Protein AF-A0A2J6J2A1-F1 (afdb_monomer_lite)

Structure (mmCIF, N/CA/C/O backbone):
data_AF-A0A2J6J2A1-F1
#
_entry.id   AF-A0A2J6J2A1-F1
#
loop_
_atom_site.group_PDB
_atom_site.id
_atom_site.type_symbol
_atom_site.label_atom_id
_atom_site.label_alt_id
_atom_site.label_comp_id
_atom_site.label_asym_id
_atom_site.label_entity_id
_atom_site.label_seq_id
_atom_site.pdbx_PDB_ins_code
_atom_site.Cartn_x
_atom_site.Cartn_y
_atom_site.Cartn_z
_atom_site.occupancy
_atom_site.B_iso_or_equiv
_atom_site.auth_seq_id
_atom_site.auth_comp_id
_atom_site.auth_asym_id
_atom_site.auth_atom_id
_atom_site.pdbx_PDB_model_num
ATOM 1 N N . MET A 1 1 ? 68.827 19.339 -8.482 1.00 42.97 1 MET A N 1
ATOM 2 C CA . MET A 1 1 ? 68.161 20.476 -7.803 1.00 42.97 1 MET A CA 1
ATOM 3 C C . MET A 1 1 ? 66.732 20.575 -8.331 1.00 42.97 1 MET A C 1
ATOM 5 O O . MET A 1 1 ? 66.576 20.551 -9.541 1.00 42.97 1 MET A O 1
ATOM 9 N N . ARG A 1 2 ? 65.733 20.659 -7.434 1.00 45.06 2 ARG A N 1
ATOM 10 C CA . ARG A 1 2 ? 64.264 20.725 -7.666 1.00 45.06 2 ARG A CA 1
ATOM 11 C C . ARG A 1 2 ? 63.496 19.400 -7.852 1.00 45.06 2 ARG A C 1
ATOM 13 O O . ARG A 1 2 ? 62.793 19.215 -8.834 1.00 45.06 2 ARG A O 1
ATOM 20 N N . VAL A 1 3 ? 63.532 18.538 -6.832 1.00 45.38 3 VAL A N 1
ATOM 21 C CA . VAL A 1 3 ? 62.497 17.511 -6.569 1.00 45.38 3 VAL A CA 1
ATOM 22 C C . VAL A 1 3 ? 62.193 17.523 -5.066 1.00 45.38 3 VAL A C 1
ATOM 24 O O . VAL A 1 3 ? 62.687 16.678 -4.341 1.00 45.38 3 VAL A O 1
ATOM 27 N N . GLN A 1 4 ? 61.493 18.545 -4.561 1.00 45.62 4 GLN A N 1
ATOM 28 C CA . GLN A 1 4 ? 61.098 18.639 -3.136 1.00 45.62 4 GLN A CA 1
ATOM 29 C C . GLN A 1 4 ? 59.872 19.560 -2.904 1.00 45.62 4 GLN A C 1
ATOM 31 O O . GLN A 1 4 ? 59.679 20.068 -1.809 1.00 45.62 4 GLN A O 1
ATOM 36 N N . LEU A 1 5 ? 59.025 19.823 -3.913 1.00 45.03 5 LEU A N 1
ATOM 37 C CA . LEU A 1 5 ? 57.921 20.794 -3.764 1.00 45.03 5 LEU A CA 1
ATOM 38 C C . LEU A 1 5 ? 56.598 20.342 -4.411 1.00 45.03 5 LEU A C 1
ATOM 40 O O . LEU A 1 5 ? 55.949 21.104 -5.113 1.00 45.03 5 LEU A O 1
ATOM 44 N N . LYS A 1 6 ? 56.204 19.076 -4.225 1.00 40.88 6 LYS A N 1
ATOM 45 C CA . LYS A 1 6 ? 54.834 18.603 -4.541 1.00 40.88 6 LYS A CA 1
ATOM 46 C C . LYS A 1 6 ? 54.247 17.625 -3.516 1.00 40.88 6 LYS A C 1
ATOM 48 O O . LYS A 1 6 ? 53.123 17.172 -3.686 1.00 40.88 6 LYS A O 1
ATOM 53 N N . ILE A 1 7 ? 54.975 17.315 -2.441 1.00 44.06 7 ILE A N 1
ATOM 54 C CA . ILE A 1 7 ? 54.540 16.329 -1.436 1.00 44.06 7 ILE A CA 1
ATOM 55 C C . ILE A 1 7 ? 53.714 16.993 -0.318 1.00 44.06 7 ILE A C 1
ATOM 57 O O . ILE A 1 7 ? 52.898 16.341 0.321 1.00 44.06 7 ILE A O 1
ATOM 61 N N . PHE A 1 8 ? 53.814 18.316 -0.147 1.00 38.88 8 PHE A N 1
ATOM 62 C CA . PHE A 1 8 ? 53.070 19.038 0.893 1.00 38.88 8 PHE A CA 1
ATOM 63 C C . PHE A 1 8 ? 51.608 19.355 0.531 1.00 38.88 8 PHE A C 1
ATOM 65 O O . PHE A 1 8 ? 50.814 19.685 1.405 1.00 38.88 8 PHE A O 1
ATOM 72 N N . SER A 1 9 ? 51.220 19.222 -0.741 1.00 40.31 9 SER A N 1
ATOM 73 C CA . SER A 1 9 ? 49.855 19.528 -1.203 1.00 40.31 9 SER A CA 1
ATOM 74 C C . SER A 1 9 ? 48.910 18.323 -1.178 1.00 40.31 9 SER A C 1
ATOM 76 O O . SER A 1 9 ? 47.714 18.488 -1.388 1.00 40.31 9 SER A O 1
ATOM 78 N N . VAL A 1 10 ? 49.421 17.116 -0.912 1.00 41.69 10 VAL A N 1
ATOM 79 C CA . VAL A 1 10 ? 48.615 15.880 -0.886 1.00 41.69 10 VAL A CA 1
ATOM 80 C C . VAL A 1 10 ? 48.185 15.510 0.541 1.00 41.69 10 VAL A C 1
ATOM 82 O O . VAL A 1 10 ? 47.180 14.831 0.721 1.00 41.69 10 VAL A O 1
ATOM 85 N N . LEU A 1 11 ? 48.862 16.030 1.572 1.00 38.84 11 LEU A N 1
ATOM 86 C CA . LEU A 1 11 ? 48.530 15.727 2.970 1.00 38.84 11 LEU A CA 1
ATOM 87 C C . LEU A 1 11 ? 47.369 16.569 3.539 1.00 38.84 11 LEU A C 1
ATOM 89 O O . LEU A 1 11 ? 46.770 16.185 4.536 1.00 38.84 11 LEU A O 1
ATOM 93 N N . VAL A 1 12 ? 47.013 17.691 2.901 1.00 41.12 12 VAL A N 1
ATOM 94 C CA . VAL A 1 12 ? 45.913 18.569 3.358 1.00 41.12 12 VAL A CA 1
ATOM 95 C C . VAL A 1 12 ? 44.555 18.151 2.775 1.00 41.12 12 VAL A C 1
ATOM 97 O O . VAL A 1 12 ? 43.517 18.414 3.373 1.00 41.12 12 VAL A O 1
ATOM 100 N N . ALA A 1 13 ? 44.536 17.414 1.661 1.00 38.94 13 ALA A N 1
ATOM 101 C CA . ALA A 1 13 ? 43.294 16.918 1.063 1.00 38.94 13 ALA A CA 1
ATOM 102 C C . ALA A 1 13 ? 42.762 15.628 1.722 1.00 38.94 13 ALA A C 1
ATOM 104 O O . ALA A 1 13 ? 41.607 15.272 1.510 1.00 38.94 13 ALA A O 1
ATOM 105 N N . LEU A 1 14 ? 43.570 14.942 2.544 1.00 37.06 14 LEU A N 1
ATOM 106 C CA . LEU A 1 14 ? 43.184 13.677 3.186 1.00 37.06 14 LEU A CA 1
ATOM 107 C C . LEU A 1 14 ? 42.480 13.857 4.548 1.00 37.06 14 LEU A C 1
ATOM 109 O O . LEU A 1 14 ? 41.943 12.898 5.088 1.00 37.06 14 LEU A O 1
ATOM 113 N N . VAL A 1 15 ? 42.446 15.077 5.099 1.00 41.12 15 VAL A N 1
ATOM 114 C CA . VAL A 1 15 ? 41.773 15.388 6.382 1.00 41.12 15 VAL A CA 1
ATOM 115 C C . VAL A 1 15 ? 40.404 16.061 6.171 1.00 41.12 15 VAL A C 1
ATOM 117 O O . VAL A 1 15 ? 39.617 16.190 7.101 1.00 41.12 15 VAL A O 1
ATOM 120 N N . ALA A 1 16 ? 40.053 16.408 4.928 1.00 41.66 16 ALA A N 1
ATOM 121 C CA . ALA A 1 16 ? 38.748 16.977 4.574 1.00 41.66 16 ALA A CA 1
ATOM 122 C C . ALA A 1 16 ? 37.664 15.918 4.278 1.00 41.66 16 ALA A C 1
ATOM 124 O O . ALA A 1 16 ? 36.570 16.257 3.835 1.00 41.66 16 ALA A O 1
ATOM 125 N N . GLY A 1 17 ? 37.941 14.640 4.550 1.00 41.00 17 GLY A N 1
ATOM 126 C CA . GLY A 1 17 ? 36.926 13.592 4.657 1.00 41.00 17 GLY A CA 1
ATOM 127 C C . GLY A 1 17 ? 36.239 13.653 6.018 1.00 41.00 17 GLY A C 1
ATOM 128 O O . GLY A 1 17 ? 36.241 12.668 6.753 1.00 41.00 17 GLY A O 1
ATOM 129 N N . LEU A 1 18 ? 35.709 14.824 6.388 1.00 41.38 18 LEU A N 1
ATOM 130 C CA . LEU A 1 18 ? 34.817 14.921 7.530 1.00 41.38 18 LEU A CA 1
ATOM 131 C C . LEU A 1 18 ? 33.564 14.141 7.141 1.00 41.38 18 LEU A C 1
ATOM 133 O O . LEU A 1 18 ? 32.805 14.545 6.261 1.00 41.38 18 LEU A O 1
ATOM 137 N N . VAL A 1 19 ? 33.415 12.979 7.764 1.00 43.31 19 VAL A N 1
ATOM 138 C CA . VAL A 1 19 ? 32.188 12.199 7.817 1.00 43.31 19 VAL A CA 1
ATOM 139 C C . VAL A 1 19 ? 31.045 13.179 8.083 1.00 43.31 19 VAL A C 1
ATOM 141 O O . VAL A 1 19 ? 30.899 13.680 9.196 1.00 43.31 19 VAL A O 1
ATOM 144 N N . PHE A 1 20 ? 30.249 13.484 7.057 1.00 37.53 20 PHE A N 1
ATOM 145 C CA . PHE A 1 20 ? 28.919 14.037 7.260 1.00 37.53 20 PHE A CA 1
ATOM 146 C C . PHE A 1 20 ? 28.108 12.915 7.906 1.00 37.53 20 PHE A C 1
ATOM 148 O O . PHE A 1 20 ? 27.451 12.126 7.230 1.00 37.53 20 PHE A O 1
ATOM 155 N N . ALA A 1 21 ? 28.225 12.802 9.228 1.00 37.72 21 ALA A N 1
ATOM 156 C CA . ALA A 1 21 ? 27.253 12.101 10.034 1.00 37.72 21 ALA A CA 1
ATOM 157 C C . ALA A 1 21 ? 25.952 12.875 9.835 1.00 37.72 21 ALA A C 1
ATOM 159 O O . ALA A 1 21 ? 25.779 13.970 10.370 1.00 37.72 21 ALA A O 1
ATOM 160 N N . VAL A 1 22 ? 25.087 12.355 8.966 1.00 39.56 22 VAL A N 1
ATOM 161 C CA . VAL A 1 22 ? 23.714 12.835 8.862 1.00 39.56 22 VAL A CA 1
ATOM 162 C C . VAL A 1 22 ? 23.146 12.721 10.275 1.00 39.56 22 VAL A C 1
ATOM 164 O O . VAL A 1 22 ? 23.185 11.620 10.831 1.00 39.56 22 VAL A O 1
ATOM 167 N N . PRO A 1 23 ? 22.698 13.818 10.906 1.00 38.72 23 PRO A N 1
ATOM 168 C CA . PRO A 1 23 ? 22.049 13.704 12.194 1.00 38.72 23 PRO A CA 1
ATOM 169 C C . PRO A 1 23 ? 20.802 12.851 11.977 1.00 38.72 23 PRO A C 1
ATOM 171 O O . PRO A 1 23 ? 19.876 13.251 11.271 1.00 38.72 23 PRO A O 1
ATOM 174 N N . VAL A 1 24 ? 20.811 11.645 12.545 1.00 43.16 24 VAL A N 1
ATOM 175 C CA . VAL A 1 24 ? 19.593 10.870 12.757 1.00 43.16 24 VAL A CA 1
ATOM 176 C C . VAL A 1 24 ? 18.680 11.786 13.564 1.00 43.16 24 VAL A C 1
ATOM 178 O O . VAL A 1 24 ? 19.054 12.237 14.649 1.00 43.16 24 VAL A O 1
ATOM 181 N N . ALA A 1 25 ? 17.542 12.165 12.983 1.00 52.09 25 ALA A N 1
ATOM 182 C CA . ALA A 1 25 ? 16.568 13.029 13.630 1.00 52.09 25 ALA A CA 1
ATOM 183 C C . ALA A 1 25 ? 15.928 12.247 14.785 1.00 52.09 25 ALA A C 1
ATOM 185 O O . ALA A 1 25 ? 14.939 11.545 14.608 1.00 52.09 25 ALA A O 1
ATOM 186 N N . ALA A 1 26 ? 16.559 12.309 15.953 1.00 49.25 26 ALA A N 1
ATOM 187 C CA . ALA A 1 26 ? 16.047 11.729 17.179 1.00 49.25 26 ALA A CA 1
ATOM 188 C C . ALA A 1 26 ? 15.251 12.793 17.939 1.00 49.25 26 ALA A C 1
ATOM 190 O O . ALA A 1 26 ? 15.804 13.821 18.341 1.00 49.25 26 ALA A O 1
ATOM 191 N N . GLU A 1 27 ? 13.962 12.539 18.143 1.00 58.34 27 GLU A N 1
ATOM 192 C CA . GLU A 1 27 ? 13.097 13.381 18.967 1.00 58.34 27 GLU A CA 1
ATOM 193 C C . GLU A 1 27 ? 13.161 12.906 20.429 1.00 58.34 27 GLU A C 1
ATOM 195 O O . GLU A 1 27 ? 13.374 11.727 20.737 1.00 58.34 27 GLU A O 1
ATOM 200 N N . LYS A 1 28 ? 13.074 13.846 21.373 1.00 65.38 28 LYS A N 1
ATOM 201 C CA . LYS A 1 28 ? 13.138 13.544 22.807 1.00 65.38 28 LYS A CA 1
ATOM 202 C C . LYS A 1 28 ? 11.721 13.515 23.355 1.00 65.38 28 LYS A C 1
ATOM 204 O O . LYS A 1 28 ? 11.043 14.529 23.311 1.00 65.38 28 LYS A O 1
ATOM 209 N N . LEU A 1 29 ? 11.316 12.380 23.916 1.00 61.50 29 LEU A N 1
ATOM 210 C CA . LEU A 1 29 ? 10.064 12.256 24.649 1.00 61.50 29 LEU A CA 1
ATOM 211 C C . LEU A 1 29 ? 10.314 12.590 26.121 1.00 61.50 29 LEU A C 1
ATOM 213 O O . LEU A 1 29 ? 11.056 11.888 26.820 1.00 61.50 29 LEU A O 1
ATOM 217 N N . PHE A 1 30 ? 9.697 13.662 26.596 1.00 67.62 30 PHE A N 1
ATOM 218 C CA . PHE A 1 30 ? 9.718 14.071 27.992 1.00 67.62 30 PHE A CA 1
ATOM 219 C C . PHE A 1 30 ? 8.461 13.566 28.696 1.00 67.62 30 PHE A C 1
ATOM 221 O O . PHE A 1 30 ? 7.355 13.698 28.179 1.00 67.62 30 PHE A O 1
ATOM 228 N N . LYS A 1 31 ? 8.635 12.996 29.888 1.00 72.12 31 LYS A N 1
ATOM 229 C CA . LYS A 1 31 ? 7.557 12.600 30.792 1.00 72.12 31 LYS A CA 1
ATOM 230 C C . LYS A 1 31 ? 7.556 13.535 31.999 1.00 72.12 31 LYS A C 1
ATOM 232 O O . LYS A 1 31 ? 8.532 13.572 32.755 1.00 72.12 31 LYS A O 1
ATOM 237 N N . TYR A 1 32 ? 6.445 14.228 32.198 1.00 70.62 32 TYR A N 1
ATOM 238 C CA . TYR A 1 32 ? 6.184 15.101 33.340 1.00 70.62 32 TYR A CA 1
ATOM 239 C C . TYR A 1 32 ? 5.127 14.488 34.251 1.00 70.62 32 TYR A C 1
ATOM 241 O O . TYR A 1 32 ? 4.225 13.796 33.773 1.00 70.62 32 TYR A O 1
ATOM 249 N N . VAL A 1 33 ? 5.245 14.747 35.553 1.00 67.56 33 VAL A N 1
ATOM 250 C CA . VAL A 1 33 ? 4.199 14.465 36.541 1.00 67.56 33 VAL A CA 1
ATOM 251 C C . VAL A 1 33 ? 3.866 15.773 37.251 1.00 67.56 33 VAL A C 1
ATOM 253 O O . VAL A 1 33 ? 4.772 16.474 37.705 1.00 67.56 33 VAL A O 1
ATOM 256 N N . ASP A 1 34 ? 2.587 16.143 37.274 1.00 72.19 34 ASP A N 1
ATOM 257 C CA . ASP A 1 34 ? 2.123 17.337 37.984 1.00 72.19 34 ASP A CA 1
ATOM 258 C C . ASP A 1 34 ? 1.884 17.067 39.484 1.00 72.19 34 ASP A C 1
ATOM 260 O O . ASP A 1 34 ? 1.965 15.934 39.961 1.00 72.19 34 ASP A O 1
ATOM 264 N N . GLU A 1 35 ? 1.588 18.122 40.249 1.00 68.56 35 GLU A N 1
ATOM 265 C CA . GLU A 1 35 ? 1.332 18.040 41.697 1.00 68.56 35 GLU A CA 1
ATOM 266 C C . GLU A 1 35 ? 0.093 17.193 42.049 1.00 68.56 35 GLU A C 1
ATOM 268 O O . GLU A 1 35 ? -0.071 16.772 43.194 1.00 68.56 35 GLU A O 1
ATOM 273 N N . GLN A 1 36 ? -0.782 16.930 41.074 1.00 71.56 36 GLN A N 1
ATOM 274 C CA . GLN A 1 36 ? -1.986 16.111 41.208 1.00 71.56 36 GLN A CA 1
ATOM 275 C C . GLN A 1 36 ? -1.751 14.651 40.777 1.00 71.56 36 GLN A C 1
ATOM 277 O O . GLN A 1 36 ? -2.661 13.827 40.889 1.00 71.56 36 GLN A O 1
ATOM 282 N N . GLY A 1 37 ? -0.536 14.311 40.336 1.00 65.56 37 GLY A N 1
ATOM 283 C CA . GLY A 1 37 ? -0.142 12.969 39.917 1.00 65.56 37 GLY A CA 1
ATOM 284 C C . GLY A 1 37 ? -0.497 12.616 38.470 1.00 65.56 37 GLY A C 1
ATOM 285 O O . GLY A 1 37 ? -0.359 11.451 38.092 1.00 65.56 37 GLY A O 1
ATOM 286 N N . ASN A 1 38 ? -0.934 13.573 37.646 1.00 61.22 38 ASN A N 1
ATOM 287 C CA . ASN A 1 38 ? -1.214 13.326 36.233 1.00 61.22 38 ASN A CA 1
ATOM 288 C C . ASN A 1 38 ? 0.088 13.259 35.433 1.00 61.22 38 ASN A C 1
ATOM 290 O O . ASN A 1 38 ? 0.999 14.069 35.612 1.00 61.22 38 ASN A O 1
ATOM 294 N N . VAL A 1 39 ? 0.161 12.300 34.512 1.00 71.00 39 VAL A N 1
ATOM 295 C CA . VAL A 1 39 ? 1.317 12.098 33.638 1.00 71.00 39 VAL A CA 1
ATOM 296 C C . VAL A 1 39 ? 1.078 12.807 32.308 1.00 71.00 39 VAL A C 1
ATOM 298 O O . VAL A 1 39 ? 0.058 12.583 31.667 1.00 71.00 39 VAL A O 1
ATOM 301 N N . THR A 1 40 ? 2.039 13.614 31.860 1.00 66.56 40 THR A N 1
ATOM 302 C CA . THR A 1 40 ? 2.023 14.238 30.527 1.00 66.56 40 THR A CA 1
ATOM 303 C C . THR A 1 40 ? 3.267 13.831 29.744 1.00 66.56 40 THR A C 1
ATOM 305 O O . THR A 1 40 ? 4.380 13.906 30.267 1.00 66.56 40 THR A O 1
ATOM 308 N N . PHE A 1 41 ? 3.082 13.414 28.491 1.00 72.19 41 PHE A N 1
ATOM 309 C CA . PHE A 1 41 ? 4.164 13.146 27.543 1.00 72.19 41 PHE A CA 1
ATOM 310 C C . PHE A 1 41 ? 4.225 14.260 26.497 1.00 72.19 41 PHE A C 1
ATOM 312 O O . PHE A 1 41 ? 3.180 14.738 26.060 1.00 72.19 41 PHE A O 1
ATOM 319 N N . THR A 1 42 ? 5.427 14.693 26.123 1.00 69.12 42 THR A N 1
ATOM 320 C CA . THR A 1 42 ? 5.617 15.750 25.117 1.00 69.12 42 THR A CA 1
ATOM 321 C C . THR A 1 42 ? 6.979 15.647 24.435 1.00 69.12 42 THR A C 1
ATOM 323 O O . THR A 1 42 ? 7.970 15.268 25.064 1.00 69.12 42 THR A O 1
ATOM 326 N N . ASP A 1 43 ? 7.027 16.025 23.160 1.00 64.06 43 ASP A N 1
ATOM 327 C CA . ASP A 1 43 ? 8.220 16.231 22.331 1.00 64.06 43 ASP A CA 1
ATOM 328 C C . ASP A 1 43 ? 9.076 17.460 22.715 1.00 64.06 43 ASP A C 1
ATOM 330 O O . ASP A 1 43 ? 10.211 17.622 22.248 1.00 64.06 43 ASP A O 1
ATOM 334 N N . ARG A 1 44 ? 8.555 18.348 23.572 1.00 64.25 44 ARG A N 1
ATOM 335 C CA . ARG A 1 44 ? 9.193 19.608 23.976 1.00 64.25 44 ARG A CA 1
ATOM 336 C C . ARG A 1 44 ? 9.414 19.663 25.474 1.00 64.25 44 ARG A C 1
ATOM 338 O O . ARG A 1 44 ? 8.569 19.288 26.277 1.00 64.25 44 ARG A O 1
ATOM 345 N N . GLN A 1 45 ? 10.548 20.232 25.864 1.00 68.94 45 GLN A N 1
ATOM 346 C CA . GLN A 1 45 ? 10.811 20.492 27.270 1.00 68.94 45 GLN A CA 1
ATOM 347 C C . GLN A 1 45 ? 9.863 21.594 27.773 1.00 68.94 45 GLN A C 1
ATOM 349 O O . GLN A 1 45 ? 9.982 22.756 27.378 1.00 68.94 45 GLN A O 1
ATOM 354 N N . LEU A 1 46 ? 8.921 21.228 28.641 1.00 66.88 46 LEU A N 1
ATOM 355 C CA . LEU A 1 46 ? 8.069 22.162 29.371 1.00 66.88 46 LEU A CA 1
ATOM 356 C C . LEU A 1 46 ? 8.863 22.800 30.517 1.00 66.88 46 LEU A C 1
ATOM 358 O O . LEU A 1 46 ? 9.675 22.145 31.174 1.00 66.88 46 LEU A O 1
ATOM 362 N N . SER A 1 47 ? 8.619 24.089 30.759 1.00 62.53 47 SER A N 1
ATOM 363 C CA . SER A 1 47 ? 9.208 24.853 31.868 1.00 62.53 47 SER A CA 1
ATOM 364 C C . SER A 1 47 ? 8.473 24.657 33.200 1.00 62.53 47 SER A C 1
ATOM 366 O O . SER A 1 47 ? 8.955 25.118 34.232 1.00 62.53 47 SER A O 1
ATOM 368 N N . SER A 1 48 ? 7.315 23.991 33.181 1.00 57.53 48 SER A N 1
ATOM 369 C CA . SER A 1 48 ? 6.434 23.761 34.329 1.00 57.53 48 SER A CA 1
ATOM 370 C C . SER A 1 48 ? 6.187 22.265 34.542 1.00 57.53 48 SER A C 1
ATOM 372 O O . SER A 1 48 ? 5.866 21.565 33.582 1.00 57.53 48 SER A O 1
ATOM 374 N N . GLY A 1 49 ? 6.275 21.804 35.793 1.00 59.94 49 GLY A N 1
ATOM 375 C CA . GLY A 1 49 ? 6.125 20.397 36.190 1.00 59.94 49 GLY A CA 1
ATOM 376 C C . GLY A 1 49 ? 7.462 19.728 36.526 1.00 59.94 49 GLY A C 1
ATOM 377 O O . GLY A 1 49 ? 8.510 20.121 36.010 1.00 59.94 49 GLY A O 1
ATOM 378 N N . GLU A 1 50 ? 7.442 18.719 37.401 1.00 65.00 50 GLU A N 1
ATOM 379 C CA . GLU A 1 50 ? 8.640 17.933 37.703 1.00 65.00 50 GLU A CA 1
ATOM 380 C C . GLU A 1 50 ? 8.891 16.950 36.554 1.00 65.00 50 GLU A C 1
ATOM 382 O O . GLU A 1 50 ? 8.054 16.106 36.215 1.00 65.00 50 GLU A O 1
ATOM 387 N N . GLN A 1 51 ? 10.046 17.089 35.903 1.00 57.56 51 GLN A N 1
ATOM 388 C CA . GLN A 1 51 ? 10.454 16.177 34.844 1.00 57.56 51 GLN A CA 1
ATOM 389 C C . GLN A 1 51 ? 10.891 14.852 35.473 1.00 57.56 51 GLN A C 1
ATOM 391 O O . GLN A 1 51 ? 11.952 14.766 36.087 1.00 57.56 51 GLN A O 1
ATOM 396 N N . VAL A 1 52 ? 10.098 13.803 35.274 1.00 61.00 52 VAL A N 1
ATOM 397 C CA . VAL A 1 52 ? 10.369 12.483 35.861 1.00 61.00 52 VAL A CA 1
ATOM 398 C C . VAL A 1 52 ? 11.294 11.657 34.971 1.00 61.00 52 VAL A C 1
ATOM 400 O O . VAL A 1 52 ? 12.119 10.892 35.469 1.00 61.00 52 VAL A O 1
ATOM 403 N N . SER A 1 53 ? 11.206 11.807 33.647 1.00 60.47 53 SER A N 1
ATOM 404 C CA . SER A 1 53 ? 12.170 11.191 32.732 1.00 60.47 53 SER A CA 1
ATOM 405 C C . SER A 1 53 ? 12.214 11.880 31.368 1.00 60.47 53 SER A C 1
ATOM 407 O O . SER A 1 53 ? 11.222 12.422 30.890 1.00 60.47 53 SER A O 1
ATOM 409 N N . ALA A 1 54 ? 13.380 11.852 30.720 1.00 53.75 54 ALA A N 1
ATOM 410 C CA . ALA A 1 54 ? 13.510 12.104 29.286 1.00 53.75 54 ALA A CA 1
ATOM 411 C C . ALA A 1 54 ? 14.049 10.839 28.626 1.00 53.75 54 ALA A C 1
ATOM 413 O O . ALA A 1 54 ? 15.120 10.354 28.995 1.00 53.75 54 ALA A O 1
ATOM 414 N N . ARG A 1 55 ? 13.310 10.307 27.653 1.00 54.78 55 ARG A N 1
ATOM 415 C CA . ARG A 1 55 ? 13.767 9.208 26.807 1.00 54.78 55 ARG A CA 1
ATOM 416 C C . ARG A 1 55 ? 13.964 9.743 25.399 1.00 54.78 55 ARG A C 1
ATOM 418 O O . ARG A 1 55 ? 13.052 10.311 24.812 1.00 54.78 55 ARG A O 1
ATOM 425 N N . GLN A 1 56 ? 15.154 9.544 24.849 1.00 49.97 56 GLN A N 1
ATOM 426 C CA . GLN A 1 56 ? 15.367 9.731 23.422 1.00 49.97 56 GLN A CA 1
ATOM 427 C C . GLN A 1 56 ? 14.623 8.612 22.696 1.00 49.97 56 GLN A C 1
ATOM 429 O O . GLN A 1 56 ? 14.866 7.432 22.964 1.00 49.97 56 GLN A O 1
ATOM 434 N N . VAL A 1 57 ? 13.675 8.987 21.845 1.00 52.19 57 VAL A N 1
ATOM 435 C CA . VAL A 1 57 ? 12.962 8.042 21.000 1.00 52.19 57 VAL A CA 1
ATOM 436 C C . VAL A 1 57 ? 13.597 8.145 19.629 1.00 52.19 57 VAL A C 1
ATOM 438 O O . VAL A 1 57 ? 13.536 9.174 18.959 1.00 52.19 57 VAL A O 1
ATOM 441 N N . GLU A 1 58 ? 14.283 7.080 19.237 1.00 51.88 58 GLU A N 1
ATOM 442 C CA . GLU A 1 58 ? 14.673 6.931 17.848 1.00 51.88 58 GLU A CA 1
ATOM 443 C C . GLU A 1 58 ? 13.390 6.637 17.076 1.00 51.88 58 GLU A C 1
ATOM 445 O O . GLU A 1 58 ? 12.710 5.641 17.327 1.00 51.88 58 GLU A O 1
ATOM 450 N N . LYS A 1 59 ? 12.990 7.581 16.223 1.00 46.00 59 LYS A N 1
ATOM 451 C CA . LYS A 1 59 ? 11.884 7.364 15.306 1.00 46.00 59 LYS A CA 1
ATOM 452 C C . LYS A 1 59 ? 12.394 6.395 14.252 1.00 46.00 59 LYS A C 1
ATOM 454 O O . LYS A 1 59 ? 13.074 6.810 13.314 1.00 46.00 59 LYS A O 1
ATOM 459 N N . ASP A 1 60 ? 12.086 5.116 14.422 1.00 48.19 60 ASP A N 1
ATOM 460 C CA . ASP A 1 60 ? 12.243 4.162 13.336 1.00 48.19 60 ASP A CA 1
ATOM 461 C C . ASP A 1 60 ? 11.409 4.700 12.171 1.00 48.19 60 ASP A C 1
ATOM 463 O O . ASP A 1 60 ? 10.190 4.860 12.283 1.00 48.19 60 ASP A O 1
ATOM 467 N N . ALA A 1 61 ? 12.067 5.068 11.068 1.00 48.47 61 ALA A N 1
ATOM 468 C CA . ALA A 1 61 ? 11.345 5.387 9.846 1.00 48.47 61 ALA A CA 1
ATOM 469 C C . ALA A 1 61 ? 10.426 4.192 9.555 1.00 48.47 61 ALA A C 1
ATOM 471 O O . ALA A 1 61 ? 10.912 3.060 9.658 1.00 48.47 61 ALA A O 1
ATOM 472 N N . PRO A 1 62 ? 9.133 4.406 9.231 1.00 54.97 62 PRO A N 1
ATOM 473 C CA . PRO A 1 62 ? 8.222 3.300 8.986 1.00 54.97 62 PRO A CA 1
ATOM 474 C C . PRO A 1 62 ? 8.889 2.374 7.981 1.00 54.97 62 PRO A C 1
ATOM 476 O O . PRO A 1 62 ? 9.246 2.811 6.883 1.00 54.97 62 PRO A O 1
ATOM 479 N N . GLU A 1 63 ? 9.157 1.134 8.402 1.00 63.44 63 GLU A N 1
ATOM 480 C CA . GLU A 1 63 ? 9.857 0.177 7.560 1.00 63.44 63 GLU A CA 1
ATOM 481 C C . GLU A 1 63 ? 9.050 0.053 6.276 1.00 63.44 63 GLU A C 1
ATOM 483 O O . GLU A 1 63 ? 7.938 -0.482 6.267 1.00 63.44 63 GLU A O 1
ATOM 488 N N . GLN A 1 64 ? 9.581 0.595 5.183 1.00 73.62 64 GLN A N 1
ATOM 489 C CA . GLN A 1 64 ? 8.900 0.537 3.909 1.00 73.62 64 GLN A CA 1
ATOM 490 C C . GLN A 1 64 ? 8.951 -0.916 3.419 1.00 73.62 64 GLN A C 1
ATOM 492 O O . GLN A 1 64 ? 9.880 -1.340 2.736 1.00 73.62 64 GLN A O 1
ATOM 497 N N . ARG A 1 65 ? 7.931 -1.693 3.786 1.00 89.50 65 ARG A N 1
ATOM 498 C CA . ARG A 1 65 ? 7.819 -3.138 3.525 1.00 89.50 65 ARG A CA 1
ATOM 499 C C . ARG A 1 65 ? 7.297 -3.458 2.129 1.00 89.50 65 ARG A C 1
ATOM 501 O O . ARG A 1 65 ? 7.063 -4.617 1.804 1.00 89.50 65 ARG A O 1
ATOM 508 N N . PHE A 1 66 ? 7.138 -2.448 1.283 1.00 94.31 66 PHE A N 1
ATOM 509 C CA . PHE A 1 66 ? 6.890 -2.628 -0.137 1.00 94.31 66 PHE A CA 1
ATOM 510 C C . PHE A 1 66 ? 7.835 -1.760 -0.958 1.00 94.31 66 PHE A C 1
ATOM 512 O O . PHE A 1 66 ? 7.919 -0.546 -0.755 1.00 94.31 66 PHE A O 1
ATOM 519 N N . PHE A 1 67 ? 8.485 -2.365 -1.946 1.00 95.38 67 PHE A N 1
ATOM 520 C CA . PHE A 1 67 ? 9.371 -1.650 -2.853 1.00 95.38 67 PHE A CA 1
ATOM 521 C C . PHE A 1 67 ? 9.358 -2.249 -4.256 1.00 95.38 67 PHE A C 1
ATOM 523 O O . PHE A 1 67 ? 9.060 -3.424 -4.455 1.00 95.38 67 PHE A O 1
ATOM 530 N N . ILE A 1 68 ? 9.705 -1.419 -5.242 1.00 96.69 68 ILE A N 1
ATOM 531 C CA . ILE A 1 68 ? 9.960 -1.855 -6.617 1.00 96.69 68 ILE A CA 1
ATOM 532 C C . ILE A 1 68 ? 11.430 -1.617 -6.939 1.00 96.69 68 ILE A C 1
ATOM 534 O O . ILE A 1 68 ? 11.866 -0.462 -6.986 1.00 96.69 68 ILE A O 1
ATOM 538 N N . HIS A 1 69 ? 12.174 -2.688 -7.206 1.00 94.19 69 HIS A N 1
ATOM 539 C CA . HIS A 1 69 ? 13.566 -2.613 -7.640 1.00 94.19 69 HIS A CA 1
ATOM 540 C C . HIS A 1 69 ? 13.713 -3.029 -9.103 1.00 94.19 69 HIS A C 1
ATOM 542 O O . HIS A 1 69 ? 12.917 -3.792 -9.647 1.00 94.19 69 HIS A O 1
ATOM 548 N N . LEU A 1 70 ? 14.760 -2.535 -9.756 1.00 95.88 70 LEU A N 1
ATOM 549 C CA . LEU A 1 70 ? 15.125 -2.988 -11.090 1.00 95.88 70 LEU A CA 1
ATOM 550 C C . LEU A 1 70 ? 15.964 -4.265 -10.976 1.00 95.88 70 LEU A C 1
ATOM 552 O O . LEU A 1 70 ? 16.975 -4.287 -10.276 1.00 95.88 70 LEU A O 1
ATOM 556 N N . ARG A 1 71 ? 15.562 -5.322 -11.676 1.00 96.62 71 ARG A N 1
ATOM 557 C CA . ARG A 1 71 ? 16.358 -6.530 -11.895 1.00 96.62 71 ARG A CA 1
ATOM 558 C C . ARG A 1 71 ? 16.914 -6.494 -13.316 1.00 96.62 71 ARG A C 1
ATOM 560 O O . ARG A 1 71 ? 16.152 -6.356 -14.264 1.00 96.62 71 ARG A O 1
ATOM 567 N N . GLY A 1 72 ? 18.230 -6.622 -13.468 1.00 95.44 72 GLY A N 1
ATOM 568 C CA . GLY A 1 72 ? 18.905 -6.456 -14.759 1.00 95.44 72 GLY A CA 1
ATOM 569 C C . GLY A 1 72 ? 19.505 -5.061 -14.926 1.00 95.44 72 GLY A C 1
ATOM 570 O O . GLY A 1 72 ? 19.917 -4.430 -13.953 1.00 95.44 72 GLY A O 1
ATOM 571 N N . SER A 1 73 ? 19.591 -4.596 -16.168 1.00 94.88 73 SER A N 1
ATOM 572 C CA . SER A 1 73 ? 20.192 -3.305 -16.507 1.00 94.88 73 SER A CA 1
ATOM 573 C C . SER A 1 73 ? 19.122 -2.239 -16.734 1.00 94.88 73 SER A C 1
ATOM 575 O O . SER A 1 73 ? 17.953 -2.543 -16.955 1.00 94.88 73 SER A O 1
ATOM 577 N N . ARG A 1 74 ? 19.511 -0.960 -16.729 1.00 93.62 74 ARG A N 1
ATOM 578 C CA . ARG A 1 74 ? 18.576 0.124 -17.072 1.00 93.62 74 ARG A CA 1
ATOM 579 C C . ARG A 1 74 ? 18.126 0.099 -18.536 1.00 93.62 74 ARG A C 1
ATOM 581 O O . ARG A 1 74 ? 17.045 0.589 -18.831 1.00 93.62 74 ARG A O 1
ATOM 588 N N . SER A 1 75 ? 18.943 -0.426 -19.445 1.00 94.62 75 SER A N 1
ATOM 589 C CA . SER A 1 75 ? 18.609 -0.525 -20.871 1.00 94.62 75 SER A CA 1
ATOM 590 C C . SER A 1 75 ? 17.853 -1.807 -21.224 1.00 94.62 75 SER A C 1
ATOM 592 O O . SER A 1 75 ? 17.334 -1.906 -22.332 1.00 94.62 75 SER A O 1
ATOM 594 N N . ASP A 1 76 ? 17.783 -2.771 -20.307 1.00 96.62 76 ASP A N 1
ATOM 595 C CA . ASP A 1 76 ? 17.045 -4.026 -20.441 1.00 96.62 76 ASP A CA 1
ATOM 596 C C . ASP A 1 76 ? 16.908 -4.667 -19.050 1.00 96.62 76 ASP A C 1
ATOM 598 O O . ASP A 1 76 ? 17.894 -5.171 -18.488 1.00 96.62 76 ASP A O 1
ATOM 602 N N . GLY A 1 77 ? 15.721 -4.564 -18.452 1.00 96.88 77 GLY A N 1
ATOM 603 C CA . GLY A 1 77 ? 15.472 -5.039 -17.097 1.00 96.88 77 GLY A CA 1
ATOM 604 C C . GLY A 1 77 ? 13.998 -5.104 -16.709 1.00 96.88 77 GLY A C 1
ATOM 605 O O . GLY A 1 77 ? 13.112 -4.580 -17.380 1.00 96.88 77 GLY A O 1
ATOM 606 N N . THR A 1 78 ? 13.737 -5.750 -15.578 1.00 98.00 78 THR A N 1
ATOM 607 C CA . THR A 1 78 ? 12.400 -5.966 -15.021 1.00 98.00 78 THR A CA 1
ATOM 608 C C . THR A 1 78 ? 12.216 -5.121 -13.769 1.00 98.00 78 THR A C 1
ATOM 610 O O . THR A 1 78 ? 13.022 -5.189 -12.842 1.00 98.00 78 THR A O 1
ATOM 613 N N . LEU A 1 79 ? 11.141 -4.340 -13.713 1.00 97.69 79 LEU A N 1
ATOM 614 C CA . LEU A 1 79 ? 10.683 -3.699 -12.485 1.00 97.69 79 LEU A CA 1
ATOM 615 C C . LEU A 1 79 ? 10.005 -4.764 -11.615 1.00 97.69 79 LEU A C 1
ATOM 617 O O . LEU A 1 79 ? 8.872 -5.161 -11.881 1.00 97.69 79 LEU A O 1
ATOM 621 N N . GLN A 1 80 ? 10.718 -5.253 -10.606 1.00 98.12 80 GLN A N 1
ATOM 622 C CA . GLN A 1 80 ? 10.259 -6.286 -9.684 1.00 98.12 80 GLN A CA 1
ATOM 623 C C . GLN A 1 80 ? 9.614 -5.630 -8.463 1.00 98.12 80 GLN A C 1
ATOM 625 O O . GLN A 1 80 ? 10.273 -4.890 -7.733 1.00 98.12 80 GLN A O 1
ATOM 630 N N . ALA A 1 81 ? 8.325 -5.887 -8.255 1.00 98.06 81 ALA A N 1
ATOM 631 C CA . ALA A 1 81 ? 7.583 -5.448 -7.083 1.00 98.06 81 ALA A CA 1
ATOM 632 C C . ALA A 1 81 ? 7.682 -6.497 -5.976 1.00 98.06 81 ALA A C 1
ATOM 634 O O . ALA A 1 81 ? 7.381 -7.660 -6.220 1.00 98.06 81 ALA A O 1
ATOM 635 N N . VAL A 1 82 ? 8.072 -6.083 -4.774 1.00 97.81 82 VAL A N 1
ATOM 636 C CA . VAL A 1 82 ? 8.280 -6.967 -3.623 1.00 97.81 82 VAL A CA 1
ATOM 637 C C . VAL A 1 82 ? 7.387 -6.510 -2.480 1.00 97.81 82 VAL A C 1
ATOM 639 O O . VAL A 1 82 ? 7.485 -5.366 -2.030 1.00 97.81 82 VAL A O 1
ATOM 642 N N . ASN A 1 83 ? 6.526 -7.409 -2.008 1.00 96.62 83 ASN A N 1
ATOM 643 C CA . ASN A 1 83 ? 5.627 -7.181 -0.888 1.00 96.62 83 ASN A CA 1
ATOM 644 C C . ASN A 1 83 ? 6.069 -7.987 0.338 1.00 96.62 83 ASN A C 1
ATOM 646 O O . ASN A 1 83 ? 5.916 -9.203 0.397 1.00 96.62 83 ASN A O 1
ATOM 650 N N . GLN A 1 84 ? 6.564 -7.297 1.359 1.00 95.25 84 GLN A N 1
ATOM 651 C CA . GLN A 1 84 ? 6.915 -7.883 2.651 1.00 95.25 84 GLN A CA 1
ATOM 652 C C . GLN A 1 84 ? 5.798 -7.737 3.695 1.00 95.25 84 GLN A C 1
ATOM 654 O O . GLN A 1 84 ? 5.977 -8.166 4.833 1.00 95.25 84 GLN A O 1
ATOM 659 N N . TYR A 1 85 ? 4.642 -7.164 3.355 1.00 94.50 85 TYR A N 1
ATOM 660 C CA . TYR A 1 85 ? 3.489 -7.150 4.252 1.00 94.50 85 TYR A CA 1
ATOM 661 C C . TYR A 1 85 ? 2.865 -8.548 4.377 1.00 94.50 85 TYR A C 1
ATOM 663 O O . TYR A 1 85 ? 3.008 -9.414 3.510 1.00 94.50 85 TYR A O 1
ATOM 671 N N . PHE A 1 86 ? 2.139 -8.773 5.475 1.00 93.25 86 PHE A N 1
ATOM 672 C CA . PHE A 1 86 ? 1.418 -10.027 5.734 1.00 93.25 86 PHE A CA 1
ATOM 673 C C . PHE A 1 86 ? 0.034 -10.100 5.063 1.00 93.25 86 PHE A C 1
ATOM 675 O O . PHE A 1 86 ? -0.720 -11.042 5.298 1.00 93.25 86 PHE A O 1
ATOM 682 N N . GLY A 1 87 ? -0.302 -9.125 4.217 1.00 94.31 87 GLY A N 1
ATOM 683 C CA . GLY A 1 87 ? -1.521 -9.104 3.412 1.00 94.31 87 GLY A CA 1
ATOM 684 C C . GLY A 1 87 ? -1.248 -8.621 1.984 1.00 94.31 87 GLY A C 1
ATOM 685 O O . GLY A 1 87 ? -0.148 -8.133 1.701 1.00 94.31 87 GLY A O 1
ATOM 686 N N . PRO A 1 88 ? -2.230 -8.769 1.078 1.00 96.19 88 PRO A N 1
ATOM 687 C CA . PRO A 1 88 ? -2.105 -8.310 -0.298 1.00 96.19 88 PRO A CA 1
ATOM 688 C C . PRO A 1 88 ? -1.995 -6.786 -0.364 1.00 96.19 88 PRO A C 1
ATOM 690 O O . PRO A 1 88 ? -2.536 -6.074 0.483 1.00 96.19 88 PRO A O 1
ATOM 693 N N . VAL A 1 89 ? -1.306 -6.298 -1.388 1.00 96.81 89 VAL A N 1
ATOM 694 C CA . VAL A 1 89 ? -1.109 -4.871 -1.634 1.00 96.81 89 VAL A CA 1
ATOM 695 C C . VAL A 1 89 ? -1.495 -4.536 -3.068 1.00 96.81 89 VAL A C 1
ATOM 697 O O . VAL A 1 89 ? -0.934 -5.109 -4.002 1.00 96.81 89 VAL A O 1
ATOM 700 N N . GLU A 1 90 ? -2.404 -3.579 -3.250 1.00 97.56 90 GLU A N 1
ATOM 701 C CA . GLU A 1 90 ? -2.654 -2.963 -4.549 1.00 97.56 90 GLU A CA 1
ATOM 702 C C . GLU A 1 90 ? -1.564 -1.932 -4.852 1.00 97.56 90 GLU A C 1
ATOM 704 O O . GLU A 1 90 ? -1.259 -1.046 -4.051 1.00 97.56 90 GLU A O 1
ATOM 709 N N . VAL A 1 91 ? -1.000 -2.026 -6.050 1.00 97.69 91 VAL A N 1
ATOM 710 C CA . VAL A 1 91 ? 0.085 -1.179 -6.526 1.00 97.69 91 VAL A CA 1
ATOM 711 C C . VAL A 1 91 ? -0.364 -0.469 -7.787 1.00 97.69 91 VAL A C 1
ATOM 713 O O . VAL A 1 91 ? -0.824 -1.102 -8.735 1.00 97.69 91 VAL A O 1
ATOM 716 N N . ARG A 1 92 ? -0.165 0.847 -7.838 1.00 97.56 92 ARG A N 1
ATOM 717 C CA . ARG A 1 92 ? -0.264 1.634 -9.070 1.00 97.56 92 ARG A CA 1
ATOM 718 C C . ARG A 1 92 ? 1.132 2.050 -9.507 1.00 97.56 92 ARG A C 1
ATOM 720 O O . ARG A 1 92 ? 1.722 2.907 -8.857 1.00 97.56 92 ARG A O 1
ATOM 727 N N . LEU A 1 93 ? 1.632 1.483 -10.602 1.00 97.50 93 LEU A N 1
ATOM 728 C CA . LEU A 1 93 ? 2.929 1.811 -11.203 1.00 97.50 93 LEU A CA 1
ATOM 729 C C . LEU A 1 93 ? 2.746 2.765 -12.388 1.00 97.50 93 LEU A C 1
ATOM 731 O O . LEU A 1 93 ? 1.864 2.563 -13.220 1.00 97.50 93 LEU A O 1
ATOM 735 N N . GLU A 1 94 ? 3.597 3.785 -12.487 1.00 96.94 94 GLU A N 1
ATOM 736 C CA . GLU A 1 94 ? 3.548 4.812 -13.530 1.00 96.94 94 GLU A CA 1
ATOM 737 C C . GLU A 1 94 ? 4.958 5.232 -13.975 1.00 96.94 94 GLU A C 1
ATOM 739 O O . GLU A 1 94 ? 5.861 5.357 -13.144 1.00 96.94 94 GLU A O 1
ATOM 744 N N . MET A 1 95 ? 5.131 5.512 -15.272 1.00 95.19 95 MET A N 1
ATOM 745 C CA . MET A 1 95 ? 6.325 6.177 -15.813 1.00 95.19 95 MET A CA 1
ATOM 746 C C . MET A 1 95 ? 6.112 7.688 -15.789 1.00 95.19 95 MET A C 1
ATOM 748 O O . MET A 1 95 ? 5.176 8.187 -16.404 1.00 95.19 95 MET A O 1
ATOM 752 N N . LYS A 1 96 ? 6.976 8.413 -15.077 1.00 93.94 96 LYS A N 1
ATOM 753 C CA . LYS A 1 96 ? 6.942 9.880 -14.986 1.00 93.94 96 LYS A CA 1
ATOM 754 C C . LYS A 1 96 ? 7.707 10.548 -16.116 1.00 93.94 96 LYS A C 1
ATOM 756 O O . LYS A 1 96 ? 7.270 11.564 -16.636 1.00 93.94 96 LYS A O 1
ATOM 761 N N . GLU A 1 97 ? 8.833 9.958 -16.489 1.00 92.81 97 GLU A N 1
ATOM 762 C CA . GLU A 1 97 ? 9.689 10.411 -17.580 1.00 92.81 97 GLU A CA 1
ATOM 763 C C . GLU A 1 97 ? 10.108 9.171 -18.369 1.00 92.81 97 GLU A C 1
ATOM 765 O O . GLU A 1 97 ? 10.437 8.144 -17.767 1.00 92.81 97 GLU A O 1
ATOM 770 N N . ALA A 1 98 ? 10.088 9.251 -19.696 1.00 94.62 98 ALA A N 1
ATOM 771 C CA . ALA A 1 98 ? 10.571 8.194 -20.572 1.00 94.62 98 ALA A CA 1
ATOM 772 C C . ALA A 1 98 ? 11.061 8.805 -21.889 1.00 94.62 98 ALA A C 1
ATOM 774 O O . ALA A 1 98 ? 10.288 9.414 -22.623 1.00 94.62 98 ALA A O 1
ATOM 775 N N . ASP A 1 99 ? 12.343 8.621 -22.176 1.00 97.00 99 ASP A N 1
ATOM 776 C CA . ASP A 1 99 ? 12.983 8.966 -23.438 1.00 97.00 99 ASP A CA 1
ATOM 777 C C . ASP A 1 99 ? 13.744 7.742 -23.949 1.00 97.00 99 ASP A C 1
ATOM 779 O O . ASP A 1 99 ? 14.584 7.185 -23.236 1.00 97.00 99 ASP A O 1
ATOM 783 N N . ASN A 1 100 ? 13.434 7.317 -25.176 1.00 96.56 100 ASN A N 1
ATOM 784 C CA . ASN A 1 100 ? 14.013 6.134 -25.818 1.00 96.56 100 ASN A CA 1
ATOM 785 C C . ASN A 1 100 ? 13.853 4.827 -25.000 1.00 96.56 100 ASN A C 1
ATOM 787 O O . ASN A 1 100 ? 14.748 3.978 -24.977 1.00 96.56 100 ASN A O 1
ATOM 791 N N . VAL A 1 101 ? 12.714 4.657 -24.317 1.00 96.56 101 VAL A N 1
ATOM 792 C CA . VAL A 1 101 ? 12.391 3.482 -23.487 1.00 96.56 101 VAL A CA 1
ATOM 793 C C . VAL A 1 101 ? 11.007 2.948 -23.839 1.00 96.56 101 VAL A C 1
ATOM 795 O O . VAL A 1 101 ? 10.054 3.711 -23.966 1.00 96.56 101 VAL A O 1
ATOM 798 N N . ILE A 1 102 ? 10.894 1.626 -23.949 1.00 96.12 102 ILE A N 1
ATOM 799 C CA . ILE A 1 102 ? 9.638 0.899 -24.143 1.00 96.12 102 ILE A CA 1
ATOM 800 C C . ILE A 1 102 ? 9.398 0.006 -22.928 1.00 96.12 102 ILE A C 1
ATOM 802 O O . ILE A 1 102 ? 10.305 -0.698 -22.479 1.00 96.12 102 ILE A O 1
ATOM 806 N N . ALA A 1 103 ? 8.163 0.020 -22.428 1.00 96.62 103 ALA A N 1
ATOM 807 C CA . ALA A 1 103 ? 7.665 -0.963 -21.477 1.00 96.62 103 ALA A CA 1
ATOM 808 C C . ALA A 1 103 ? 6.904 -2.081 -22.212 1.00 96.62 103 ALA A C 1
ATOM 810 O O . ALA A 1 103 ? 6.285 -1.839 -23.248 1.00 96.62 103 ALA A O 1
ATOM 811 N N . ASP A 1 104 ? 6.921 -3.297 -21.673 1.00 96.31 104 ASP A N 1
ATOM 812 C CA . ASP A 1 104 ? 6.200 -4.454 -22.231 1.00 96.31 104 ASP A CA 1
ATOM 813 C C . ASP A 1 104 ? 4.672 -4.383 -22.083 1.00 96.31 104 ASP A C 1
ATOM 815 O O . ASP A 1 104 ? 3.952 -5.207 -22.646 1.00 96.31 104 ASP A O 1
ATOM 819 N N . ARG A 1 105 ? 4.171 -3.402 -21.330 1.00 95.19 105 ARG A N 1
ATOM 820 C CA . ARG A 1 105 ? 2.747 -3.166 -21.100 1.00 95.19 105 ARG A CA 1
ATOM 821 C C . ARG A 1 105 ? 2.432 -1.674 -20.993 1.00 95.19 105 ARG A C 1
ATOM 823 O O . ARG A 1 105 ? 3.319 -0.889 -20.648 1.00 95.19 105 ARG A O 1
ATOM 830 N N . PRO A 1 106 ? 1.170 -1.271 -21.229 1.00 93.75 106 PRO A N 1
ATOM 831 C CA . PRO A 1 106 ? 0.737 0.102 -21.008 1.00 93.75 106 PRO A CA 1
ATOM 832 C C . PRO A 1 106 ? 0.925 0.528 -19.546 1.00 93.75 106 PRO A C 1
ATOM 834 O O . PRO A 1 106 ? 0.565 -0.208 -18.627 1.00 93.75 106 PRO A O 1
ATOM 837 N N . LEU A 1 107 ? 1.466 1.730 -19.341 1.00 94.38 107 LEU A N 1
ATOM 838 C CA . LEU A 1 107 ? 1.602 2.370 -18.032 1.00 94.38 107 LEU A CA 1
ATOM 839 C C . LEU A 1 107 ? 0.824 3.701 -18.046 1.00 94.38 107 LEU A C 1
ATOM 841 O O . LEU A 1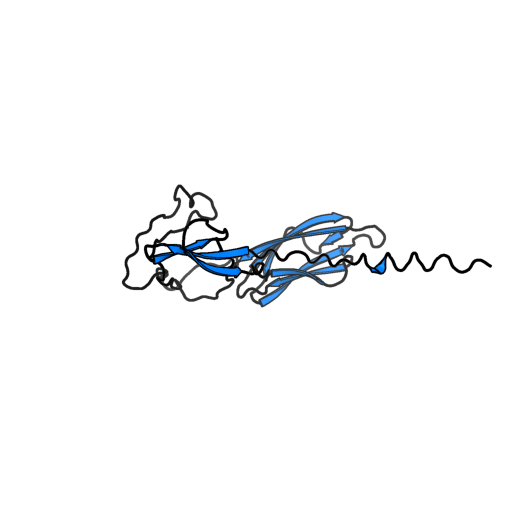 107 ? 0.889 4.414 -19.048 1.00 94.38 107 LEU A O 1
ATOM 845 N N . PRO A 1 108 ? 0.084 4.051 -16.975 1.00 96.44 108 PRO A N 1
ATOM 846 C CA . PRO A 1 108 ? 0.071 3.401 -15.664 1.00 96.44 108 PRO A CA 1
ATOM 847 C C . PRO A 1 108 ? -0.670 2.057 -15.632 1.00 96.44 108 PRO A C 1
ATOM 849 O O . PRO A 1 108 ? -1.640 1.854 -16.356 1.00 96.44 108 PRO A O 1
ATOM 852 N N . VAL A 1 109 ? -0.244 1.171 -14.730 1.00 96.75 109 VAL A N 1
ATOM 853 C CA . VAL A 1 109 ? -0.872 -0.137 -14.485 1.00 96.75 109 VAL A CA 1
ATOM 854 C C . VAL A 1 109 ? -1.207 -0.301 -13.005 1.00 96.75 109 VAL A C 1
ATOM 856 O O . VAL A 1 109 ? -0.485 0.202 -12.140 1.00 96.75 109 VAL A O 1
ATOM 859 N N . ARG A 1 110 ? -2.310 -1.001 -12.722 1.00 97.50 110 ARG A N 1
ATOM 860 C CA . ARG A 1 110 ? -2.694 -1.446 -11.378 1.00 97.50 110 ARG A CA 1
ATOM 861 C C . ARG A 1 110 ? -2.615 -2.963 -11.295 1.00 97.50 110 ARG A C 1
ATOM 863 O O . ARG A 1 110 ? -3.067 -3.642 -12.213 1.00 97.50 110 ARG A O 1
ATOM 870 N N . PHE A 1 111 ? -2.045 -3.476 -10.218 1.00 97.44 111 PHE A N 1
ATOM 871 C CA . PHE A 1 111 ? -1.952 -4.909 -9.949 1.00 97.44 111 PHE A CA 1
ATOM 872 C C . PHE A 1 111 ? -1.885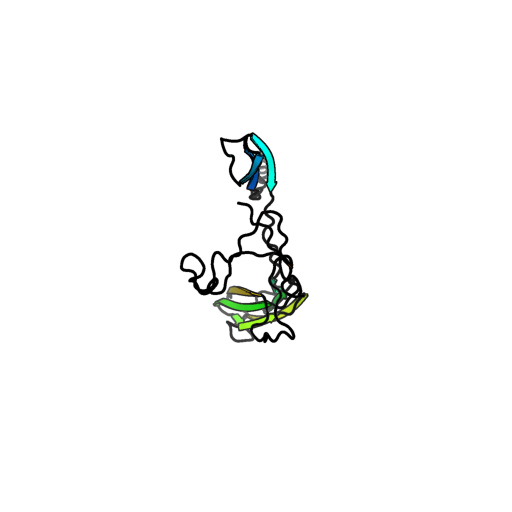 -5.154 -8.443 1.00 97.44 111 PHE A C 1
ATOM 874 O O . PHE A 1 111 ? -1.572 -4.244 -7.679 1.00 97.44 111 PHE A O 1
ATOM 881 N N . VAL A 1 112 ? -2.177 -6.383 -8.025 1.00 98.19 112 VAL A N 1
ATOM 882 C CA . VAL A 1 112 ? -2.079 -6.809 -6.627 1.00 98.19 112 VAL A CA 1
ATOM 883 C C . VAL A 1 112 ? -0.852 -7.697 -6.470 1.00 98.19 112 VAL A C 1
ATOM 885 O O . VAL A 1 112 ? -0.647 -8.609 -7.271 1.00 98.19 112 VAL A O 1
ATOM 888 N N . VAL A 1 113 ? -0.042 -7.436 -5.445 1.00 98.25 113 VAL A N 1
ATOM 889 C CA . VAL A 1 113 ? 1.051 -8.325 -5.031 1.00 98.25 113 VAL A CA 1
ATOM 890 C C . VAL A 1 113 ? 0.603 -9.082 -3.778 1.00 98.25 113 VAL A C 1
ATOM 892 O O . VAL A 1 113 ? 0.240 -8.431 -2.790 1.00 98.25 113 VAL A O 1
ATOM 895 N N . PRO A 1 114 ? 0.586 -10.429 -3.788 1.00 97.31 114 PRO A N 1
ATOM 896 C CA . PRO A 1 114 ? 0.205 -11.223 -2.623 1.00 97.31 114 PRO A CA 1
ATOM 897 C C . PRO A 1 114 ? 1.088 -10.954 -1.400 1.00 97.31 114 PRO A C 1
ATOM 899 O O . PRO A 1 114 ? 2.159 -10.355 -1.496 1.00 97.31 114 PRO A O 1
ATOM 902 N N . ALA A 1 115 ? 0.616 -11.381 -0.229 1.00 96.00 115 ALA A N 1
ATOM 903 C CA . ALA A 1 115 ? 1.379 -11.285 1.011 1.00 96.00 115 ALA A CA 1
ATOM 904 C C . ALA A 1 115 ? 2.698 -12.058 0.899 1.00 96.00 115 ALA A C 1
ATOM 906 O O . ALA A 1 115 ? 2.685 -13.216 0.486 1.00 96.00 115 ALA A O 1
ATOM 907 N N . ARG A 1 116 ? 3.805 -11.454 1.349 1.00 95.38 116 ARG A N 1
ATOM 908 C CA . ARG A 1 116 ? 5.137 -12.091 1.367 1.00 95.38 116 ARG A CA 1
ATOM 909 C C . ARG A 1 116 ? 5.582 -12.628 -0.001 1.00 95.38 116 ARG A C 1
ATOM 911 O O . ARG A 1 116 ? 6.246 -13.660 -0.059 1.00 95.38 116 ARG A O 1
ATOM 918 N N . ASP A 1 117 ? 5.230 -11.924 -1.072 1.00 97.81 117 ASP A N 1
ATOM 919 C CA . ASP A 1 117 ? 5.459 -12.364 -2.448 1.00 97.81 117 ASP A CA 1
ATOM 920 C C . ASP A 1 117 ? 6.068 -11.254 -3.320 1.00 97.81 117 ASP A C 1
ATOM 922 O O . ASP A 1 117 ? 6.121 -10.079 -2.936 1.00 97.81 117 ASP A O 1
ATOM 926 N N . GLU A 1 118 ? 6.528 -11.629 -4.510 1.00 97.06 118 GLU A N 1
ATOM 927 C CA . GLU A 1 118 ? 7.091 -10.727 -5.504 1.00 97.06 118 GLU A CA 1
ATOM 928 C C . GLU A 1 118 ? 6.492 -10.949 -6.901 1.00 97.06 118 GLU A C 1
ATOM 930 O O . GLU A 1 118 ? 6.186 -12.065 -7.309 1.00 97.06 118 GLU A O 1
ATOM 935 N N . LEU A 1 119 ? 6.339 -9.872 -7.676 1.00 96.94 119 LEU A N 1
ATOM 936 C CA . LEU A 1 119 ? 5.756 -9.926 -9.017 1.00 96.94 119 LEU A CA 1
ATOM 937 C C . LEU A 1 119 ? 6.496 -9.020 -10.010 1.00 96.94 119 LEU A C 1
ATOM 939 O O . LEU A 1 119 ? 6.852 -7.880 -9.705 1.00 96.94 119 LEU A O 1
ATOM 943 N N . ALA A 1 120 ? 6.681 -9.513 -11.237 1.00 97.38 120 ALA A N 1
ATOM 944 C CA . ALA A 1 120 ? 7.224 -8.730 -12.345 1.00 97.38 120 ALA A CA 1
ATOM 945 C C . ALA A 1 120 ? 6.197 -7.679 -12.809 1.00 97.38 120 ALA A C 1
ATOM 947 O O . ALA A 1 120 ? 5.243 -7.983 -13.533 1.00 97.38 120 ALA A O 1
ATOM 948 N N . ALA A 1 121 ? 6.383 -6.433 -12.370 1.00 96.81 121 ALA A N 1
ATOM 949 C CA . ALA A 1 121 ? 5.426 -5.352 -12.579 1.00 96.81 121 ALA A CA 1
ATOM 950 C C . ALA A 1 121 ? 5.405 -4.862 -14.032 1.00 96.81 121 ALA A C 1
ATOM 952 O O . ALA A 1 121 ? 4.328 -4.634 -14.584 1.00 96.81 121 ALA A O 1
ATOM 953 N N . ALA A 1 122 ? 6.582 -4.703 -14.642 1.00 97.38 122 ALA A N 1
ATOM 954 C CA . ALA A 1 122 ? 6.768 -4.385 -16.057 1.00 97.38 122 ALA A CA 1
ATOM 955 C C . ALA A 1 122 ? 8.215 -4.678 -16.478 1.00 97.38 122 ALA A C 1
ATOM 957 O O . ALA A 1 122 ? 9.141 -4.480 -15.689 1.00 97.38 122 ALA A O 1
ATOM 958 N N . ASN A 1 123 ? 8.421 -5.083 -17.728 1.00 97.69 123 ASN A N 1
ATOM 959 C CA . ASN A 1 123 ? 9.750 -5.094 -18.338 1.00 97.69 123 ASN A CA 1
ATOM 960 C C . ASN A 1 123 ? 9.990 -3.765 -19.050 1.00 97.69 123 ASN A C 1
ATOM 962 O O . ASN A 1 123 ? 9.110 -3.277 -19.756 1.00 97.69 123 ASN A O 1
ATOM 966 N N . VAL A 1 124 ? 11.176 -3.191 -18.871 1.00 97.00 124 VAL A N 1
ATOM 967 C CA . VAL A 1 124 ? 11.605 -1.941 -19.500 1.00 97.00 124 VAL A CA 1
ATOM 968 C C . VAL A 1 124 ? 12.873 -2.181 -20.300 1.00 97.00 124 VAL A C 1
ATOM 970 O O . VAL A 1 124 ? 13.818 -2.809 -19.826 1.00 97.00 124 VAL A O 1
ATOM 973 N N . ARG A 1 125 ? 12.901 -1.661 -21.524 1.00 97.19 125 ARG A N 1
ATOM 974 C CA . ARG A 1 125 ? 14.069 -1.745 -22.397 1.00 97.19 125 ARG A CA 1
ATOM 975 C C . ARG A 1 125 ? 14.272 -0.460 -23.175 1.00 97.19 125 ARG A C 1
ATOM 977 O O . ARG A 1 125 ? 13.318 0.246 -23.496 1.00 97.19 125 ARG A O 1
ATOM 984 N N . GLN A 1 126 ? 15.517 -0.191 -23.522 1.00 97.25 126 GLN A N 1
ATOM 985 C CA . GLN A 1 126 ? 15.878 0.849 -24.465 1.00 97.25 126 GLN A CA 1
ATOM 986 C C . GLN A 1 126 ? 15.324 0.491 -25.849 1.00 97.25 126 GLN A C 1
ATOM 988 O O . GLN A 1 126 ? 15.425 -0.656 -26.294 1.00 97.25 126 GLN A O 1
ATOM 993 N N . ASP A 1 127 ? 14.730 1.467 -26.530 1.00 96.56 127 ASP A N 1
ATOM 994 C CA . ASP A 1 127 ? 14.188 1.257 -27.873 1.00 96.56 127 ASP A CA 1
ATOM 995 C C . ASP A 1 127 ? 15.322 1.218 -28.912 1.00 96.56 127 ASP A C 1
ATOM 997 O O . ASP A 1 127 ? 15.591 0.194 -29.544 1.00 96.56 127 ASP A O 1
ATOM 1001 N N . LYS A 1 128 ? 16.087 2.309 -29.004 1.00 96.31 128 LYS A N 1
ATOM 1002 C CA . LYS A 1 128 ? 17.226 2.468 -29.917 1.00 96.31 128 LYS A CA 1
ATOM 1003 C C . LYS A 1 128 ? 18.543 2.302 -29.165 1.00 96.31 128 LYS A C 1
ATOM 1005 O O . LYS A 1 128 ? 18.957 3.211 -28.446 1.00 96.31 128 LYS A O 1
ATOM 1010 N N . LYS A 1 129 ? 19.231 1.174 -29.385 1.00 88.69 129 LYS A N 1
ATOM 1011 C CA . LYS A 1 129 ? 20.445 0.727 -28.657 1.00 88.69 129 LYS A CA 1
ATOM 1012 C C . LYS A 1 129 ? 21.669 1.662 -28.722 1.00 88.69 129 LYS A C 1
ATOM 1014 O O . LYS A 1 129 ? 22.590 1.491 -27.933 1.00 88.69 129 LYS A O 1
ATOM 1019 N N . PHE A 1 130 ? 21.690 2.641 -29.629 1.00 91.19 130 PHE A N 1
ATOM 1020 C CA . PHE A 1 130 ? 22.823 3.562 -29.838 1.00 91.19 130 PHE A CA 1
ATOM 1021 C C . PHE A 1 130 ? 22.463 5.039 -29.637 1.00 91.19 130 PHE A C 1
ATOM 1023 O O . PHE A 1 130 ? 23.191 5.929 -30.067 1.00 91.19 130 PHE A O 1
ATOM 1030 N N . SER A 1 131 ? 21.325 5.311 -29.006 1.00 94.88 131 SER A N 1
ATOM 1031 C CA . SER A 1 131 ? 20.901 6.665 -28.643 1.00 94.88 131 SER A CA 1
ATOM 1032 C C . SER A 1 131 ? 20.886 6.808 -27.126 1.00 94.88 131 SER A C 1
ATOM 1034 O O . SER A 1 131 ? 20.782 5.809 -26.416 1.00 94.88 131 SER A O 1
ATOM 1036 N N . SER A 1 132 ? 20.972 8.033 -26.606 1.00 95.50 132 SER A N 1
ATOM 1037 C CA . SER A 1 132 ? 20.725 8.269 -25.181 1.00 95.50 132 SER A CA 1
ATOM 1038 C C . SER A 1 132 ? 19.348 7.734 -24.783 1.00 95.50 132 SER A C 1
ATOM 1040 O O . SER A 1 132 ? 18.441 7.649 -25.612 1.00 95.50 132 SER A O 1
ATOM 1042 N N . PHE A 1 133 ? 19.201 7.338 -23.523 1.00 97.19 133 PHE A N 1
ATOM 1043 C CA . PHE A 1 133 ? 17.917 6.935 -22.969 1.00 97.19 133 PHE A CA 1
ATOM 1044 C C . PHE A 1 133 ? 17.821 7.390 -21.520 1.00 97.19 133 PHE A C 1
ATOM 1046 O O . PHE A 1 133 ? 18.825 7.463 -20.804 1.00 97.19 133 PHE A O 1
ATOM 1053 N N . SER A 1 134 ? 16.609 7.695 -21.078 1.00 95.88 134 SER A N 1
ATOM 1054 C CA . SER A 1 134 ? 16.345 8.018 -19.683 1.00 95.88 134 SER A CA 1
ATOM 1055 C C . SER A 1 134 ? 14.922 7.637 -19.317 1.00 95.88 134 SER A C 1
ATOM 1057 O O . SER A 1 134 ? 14.021 7.635 -20.149 1.00 95.88 134 SER A O 1
ATOM 1059 N N . TYR A 1 135 ? 14.716 7.275 -18.057 1.00 96.00 135 TYR A N 1
ATOM 1060 C CA . TYR A 1 135 ? 13.374 7.105 -17.531 1.00 96.00 135 TYR A CA 1
ATOM 1061 C C . TYR A 1 135 ? 13.337 7.290 -16.024 1.00 96.00 135 TYR A C 1
ATOM 1063 O O . TYR A 1 135 ? 14.342 7.096 -15.329 1.00 96.00 135 TYR A O 1
ATOM 1071 N N . ARG A 1 136 ? 12.149 7.610 -15.526 1.00 96.00 136 ARG A N 1
ATOM 1072 C CA . ARG A 1 136 ? 11.819 7.661 -14.108 1.00 96.00 136 ARG A CA 1
ATOM 1073 C C . ARG A 1 136 ? 10.446 7.051 -13.910 1.00 96.00 136 ARG A C 1
ATOM 1075 O O . ARG A 1 136 ? 9.517 7.381 -14.642 1.00 96.00 136 ARG A O 1
ATOM 1082 N N . TYR A 1 137 ? 10.316 6.191 -12.910 1.00 95.62 137 TYR A N 1
ATOM 1083 C CA . TYR A 1 137 ? 9.038 5.616 -12.513 1.00 95.62 137 TYR A CA 1
ATOM 1084 C C . TYR A 1 137 ? 8.689 6.023 -11.084 1.00 95.62 137 TYR A C 1
ATOM 1086 O O . TYR A 1 137 ? 9.549 6.418 -10.298 1.00 95.62 137 TYR A O 1
ATOM 1094 N N . SER A 1 138 ? 7.409 5.925 -10.758 1.00 95.69 138 SER A N 1
ATOM 1095 C CA . SER A 1 138 ? 6.889 6.087 -9.403 1.00 95.69 138 SER A CA 1
ATOM 1096 C C . SER A 1 138 ? 5.783 5.072 -9.168 1.00 95.69 138 SER A C 1
ATOM 1098 O O . SER A 1 138 ? 5.136 4.639 -10.126 1.00 95.69 138 SER A O 1
ATOM 1100 N N . TYR A 1 139 ? 5.526 4.731 -7.912 1.00 96.56 139 TYR A N 1
ATOM 1101 C CA . TYR A 1 139 ? 4.419 3.857 -7.558 1.00 96.56 139 TYR A CA 1
ATOM 1102 C C . TYR A 1 139 ? 3.691 4.345 -6.308 1.00 96.56 139 TYR A C 1
ATOM 1104 O O . TYR A 1 139 ? 4.246 5.083 -5.496 1.00 96.56 139 TYR A O 1
ATOM 1112 N N . ARG A 1 140 ? 2.425 3.941 -6.179 1.00 95.00 140 ARG A N 1
ATOM 1113 C CA . ARG A 1 140 ? 1.617 4.092 -4.962 1.00 95.00 140 ARG A CA 1
ATOM 1114 C C . ARG A 1 140 ? 1.111 2.731 -4.517 1.00 95.00 140 ARG A C 1
ATOM 1116 O O . ARG A 1 140 ? 0.872 1.871 -5.362 1.00 95.00 140 ARG A O 1
ATOM 1123 N N . VAL A 1 141 ? 0.940 2.583 -3.213 1.00 93.56 141 VAL A N 1
ATOM 1124 C CA . VAL A 1 141 ? 0.577 1.340 -2.534 1.00 93.56 141 VAL A CA 1
ATOM 1125 C C . VAL A 1 141 ? -0.669 1.584 -1.692 1.00 93.56 141 VAL A C 1
ATOM 1127 O O . VAL A 1 141 ? -0.758 2.612 -1.022 1.00 93.56 141 VAL A O 1
ATOM 1130 N N . VAL A 1 142 ? -1.618 0.652 -1.739 1.00 92.94 142 VAL A N 1
ATOM 1131 C CA . VAL A 1 142 ? -2.796 0.603 -0.865 1.00 92.94 142 VAL A CA 1
ATOM 1132 C C . VAL A 1 142 ? -2.927 -0.816 -0.314 1.00 92.94 142 VAL A C 1
ATOM 1134 O O . VAL A 1 142 ? -2.740 -1.789 -1.043 1.00 92.94 142 VAL A O 1
ATOM 1137 N N . PHE A 1 143 ? -3.226 -0.949 0.977 1.00 92.56 143 PHE A N 1
ATOM 1138 C CA . PHE A 1 143 ? -3.419 -2.256 1.602 1.00 92.56 143 PHE A CA 1
ATOM 1139 C C . PHE A 1 143 ? -4.719 -2.921 1.150 1.00 92.56 143 PHE A C 1
ATOM 1141 O O . PHE A 1 143 ? -5.770 -2.285 1.100 1.00 92.56 143 PHE A O 1
ATOM 1148 N N . GLY A 1 144 ? -4.648 -4.228 0.908 1.00 92.94 144 GLY A N 1
ATOM 1149 C CA . GLY A 1 144 ? -5.787 -5.047 0.524 1.00 92.94 144 GLY A CA 1
ATOM 1150 C C . GLY A 1 144 ? -5.864 -5.329 -0.974 1.00 92.94 144 GLY A C 1
ATOM 1151 O O . GLY A 1 144 ? -5.046 -4.881 -1.775 1.00 92.94 144 GLY A O 1
ATOM 1152 N N . ASP A 1 145 ? -6.876 -6.115 -1.328 1.00 94.56 145 ASP A N 1
ATOM 1153 C CA . ASP A 1 145 ? -7.272 -6.391 -2.705 1.00 94.56 145 ASP A CA 1
ATOM 1154 C C . ASP A 1 145 ? -8.568 -5.610 -3.001 1.00 94.56 145 ASP A C 1
ATOM 1156 O O . ASP A 1 145 ? -9.567 -5.835 -2.308 1.00 94.56 145 ASP A O 1
ATOM 1160 N N . PRO A 1 146 ? -8.597 -4.707 -4.001 1.00 93.44 146 PRO A N 1
ATOM 1161 C CA . PRO A 1 146 ? -9.796 -3.943 -4.351 1.00 93.44 146 PRO A CA 1
ATOM 1162 C C . PRO A 1 146 ? -10.950 -4.820 -4.866 1.00 93.44 146 PRO A C 1
ATOM 1164 O O . PRO A 1 146 ? -12.094 -4.369 -4.880 1.00 93.44 146 PRO A O 1
ATOM 1167 N N . ALA A 1 147 ? -10.679 -6.060 -5.287 1.00 94.19 147 ALA A N 1
ATOM 1168 C CA . ALA A 1 147 ? -11.699 -7.026 -5.688 1.00 94.19 147 ALA A CA 1
ATOM 1169 C C . ALA A 1 147 ?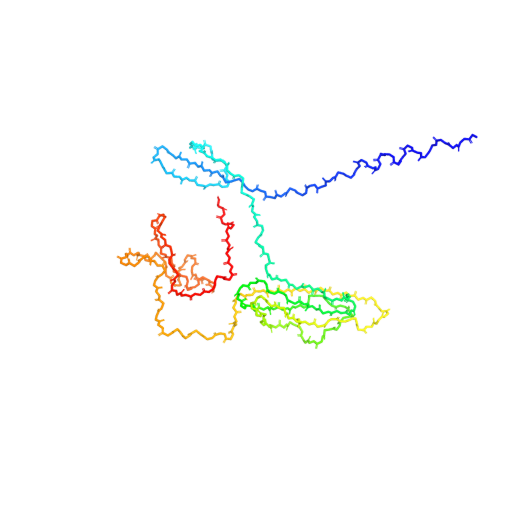 -12.273 -7.832 -4.506 1.00 94.19 147 ALA A C 1
ATOM 1171 O O . ALA A 1 147 ? -13.220 -8.604 -4.697 1.00 94.19 147 ALA A O 1
ATOM 1172 N N . ALA A 1 148 ? -11.737 -7.668 -3.290 1.00 91.69 148 ALA A N 1
ATOM 1173 C CA . ALA A 1 148 ? -12.213 -8.387 -2.116 1.00 91.69 148 ALA A CA 1
ATOM 1174 C C . ALA A 1 148 ? -13.673 -8.028 -1.795 1.00 91.69 148 ALA A C 1
ATOM 1176 O O . ALA A 1 148 ? -14.040 -6.861 -1.659 1.00 91.69 148 ALA A O 1
ATOM 1177 N N . ARG A 1 149 ? -14.511 -9.054 -1.616 1.00 92.31 149 ARG A N 1
ATOM 1178 C CA . ARG A 1 149 ? -15.901 -8.893 -1.174 1.00 92.31 149 ARG A CA 1
ATOM 1179 C C . ARG A 1 149 ? -16.018 -9.160 0.313 1.00 92.31 149 ARG A C 1
ATOM 1181 O O . ARG A 1 149 ? -15.526 -10.164 0.827 1.00 92.31 149 ARG A O 1
ATOM 1188 N N . HIS A 1 150 ? -16.671 -8.239 1.006 1.00 86.19 150 HIS A N 1
ATOM 1189 C CA . HIS A 1 150 ? -16.823 -8.308 2.445 1.00 86.19 150 HIS A CA 1
ATOM 1190 C C . HIS A 1 150 ? -18.141 -8.993 2.840 1.00 86.19 150 HIS A C 1
ATOM 1192 O O . HIS A 1 150 ? -19.180 -8.346 2.907 1.00 86.19 150 HIS A O 1
ATOM 1198 N N . GLU A 1 151 ? -18.089 -10.300 3.117 1.00 89.31 151 GLU A N 1
ATOM 1199 C CA . GLU A 1 151 ? -19.262 -11.121 3.468 1.00 89.31 151 GLU A CA 1
ATOM 1200 C C . GLU A 1 151 ? -18.994 -11.939 4.749 1.00 89.31 151 GLU A C 1
ATOM 1202 O O . GLU A 1 151 ? -18.629 -13.117 4.695 1.00 89.31 151 GLU A O 1
ATOM 1207 N N . PRO A 1 152 ? -19.080 -11.320 5.941 1.00 88.75 152 PRO A N 1
ATOM 1208 C CA . PRO A 1 152 ? -18.772 -12.010 7.185 1.00 88.75 152 PRO A CA 1
ATOM 1209 C C . PRO A 1 152 ? -19.908 -12.968 7.586 1.00 88.75 152 PRO A C 1
ATOM 1211 O O . PRO A 1 152 ? -21.076 -12.597 7.611 1.00 88.75 152 PRO A O 1
ATOM 1214 N N . GLN A 1 153 ? -19.556 -14.192 7.992 1.00 90.56 153 GLN A N 1
ATOM 1215 C CA . GLN A 1 153 ? -20.514 -15.214 8.460 1.00 90.56 153 GLN A CA 1
ATOM 1216 C C . GLN A 1 153 ? -21.263 -14.821 9.747 1.00 90.56 153 GLN A C 1
ATOM 1218 O O . GLN A 1 153 ? -22.277 -15.419 10.101 1.00 90.56 153 GLN A O 1
ATOM 1223 N N . ARG A 1 154 ? -20.726 -13.859 10.504 1.00 91.12 154 ARG A N 1
ATOM 1224 C CA . ARG A 1 154 ? -21.307 -13.323 11.740 1.00 91.12 154 ARG A CA 1
ATOM 1225 C C . ARG A 1 154 ? -21.054 -11.815 11.808 1.00 91.12 154 ARG A C 1
ATOM 1227 O O . ARG A 1 154 ? -20.042 -11.368 11.268 1.00 91.12 154 ARG A O 1
ATOM 1234 N N . PRO A 1 155 ? -21.903 -11.042 12.506 1.00 92.31 155 PRO A N 1
ATOM 1235 C CA . PRO A 1 155 ? -21.643 -9.629 12.749 1.00 92.31 155 PRO A CA 1
ATOM 1236 C C . PRO A 1 155 ? -20.300 -9.397 13.447 1.00 92.31 155 PRO A C 1
ATOM 1238 O O . PRO A 1 155 ? -19.820 -10.237 14.215 1.00 92.31 155 PRO A O 1
ATOM 1241 N N . TYR A 1 156 ? -19.715 -8.230 13.196 1.00 91.50 156 TYR A N 1
ATOM 1242 C CA . TYR A 1 156 ? -18.519 -7.781 13.895 1.00 91.50 156 TYR A CA 1
ATOM 1243 C C . TYR A 1 156 ? -18.825 -7.539 15.370 1.00 91.50 156 TYR A C 1
ATOM 1245 O O . TYR A 1 156 ? -19.917 -7.098 15.730 1.00 91.50 156 TYR A O 1
ATOM 1253 N N . ARG A 1 157 ? -17.837 -7.798 16.225 1.00 92.38 157 ARG A N 1
ATOM 1254 C CA . ARG A 1 157 ? -17.890 -7.367 17.621 1.00 92.38 157 ARG A CA 1
ATOM 1255 C C . ARG A 1 157 ? -17.538 -5.886 17.701 1.00 92.38 157 ARG A C 1
ATOM 1257 O O . ARG A 1 157 ? -16.729 -5.401 16.913 1.00 92.38 157 ARG A O 1
ATOM 1264 N N . ALA A 1 158 ? -18.099 -5.184 18.680 1.00 92.75 158 ALA A N 1
ATOM 1265 C CA . ALA A 1 158 ? -17.581 -3.872 19.043 1.00 92.75 158 ALA A CA 1
ATOM 1266 C C . ALA A 1 158 ? -16.123 -4.027 19.530 1.00 92.75 158 ALA A C 1
ATOM 1268 O O . ALA A 1 158 ? -15.843 -4.986 20.258 1.00 92.75 158 ALA A O 1
ATOM 1269 N N . PRO A 1 159 ? -15.196 -3.127 19.155 1.00 94.25 159 PRO A N 1
ATOM 1270 C CA . PRO A 1 159 ? -13.774 -3.240 19.492 1.00 94.25 159 PRO A CA 1
ATOM 1271 C C . PRO A 1 159 ? -13.464 -2.820 20.942 1.00 94.25 159 PRO A C 1
ATOM 1273 O O . PRO A 1 159 ? -12.430 -2.225 21.225 1.00 94.25 159 PRO A O 1
ATOM 1276 N N . VAL A 1 160 ? -14.365 -3.128 21.875 1.00 94.50 160 VAL A N 1
ATOM 1277 C CA . VAL A 1 160 ? -14.320 -2.704 23.280 1.00 94.50 160 VAL A CA 1
ATOM 1278 C C . VAL A 1 160 ? -14.503 -3.908 24.215 1.00 94.50 160 VAL A C 1
ATOM 1280 O O . VAL A 1 160 ? -14.952 -4.975 23.772 1.00 94.50 160 VAL A O 1
ATOM 1283 N N . PRO A 1 161 ? -14.179 -3.784 25.514 1.00 93.06 161 PRO A N 1
ATOM 1284 C CA . PRO A 1 161 ? -14.437 -4.842 26.483 1.00 93.06 161 PRO A CA 1
ATOM 1285 C C . PRO A 1 161 ? -15.920 -5.224 26.554 1.00 93.06 161 PRO A C 1
ATOM 1287 O O . PRO A 1 161 ? -16.806 -4.369 26.569 1.00 93.06 161 PRO A O 1
ATOM 1290 N N . ALA A 1 162 ? -16.199 -6.526 26.624 1.00 90.62 162 ALA A N 1
ATOM 1291 C CA . ALA A 1 162 ? -17.566 -7.021 26.734 1.00 90.62 162 ALA A CA 1
ATOM 1292 C C . ALA A 1 162 ? -18.203 -6.598 28.070 1.00 90.62 162 ALA A C 1
ATOM 1294 O O . ALA A 1 162 ? -17.548 -6.616 29.110 1.00 90.62 162 ALA A O 1
ATOM 1295 N N . GLY A 1 163 ? -19.492 -6.247 28.038 1.00 90.25 163 GLY A N 1
ATOM 1296 C CA . GLY A 1 163 ? -20.257 -5.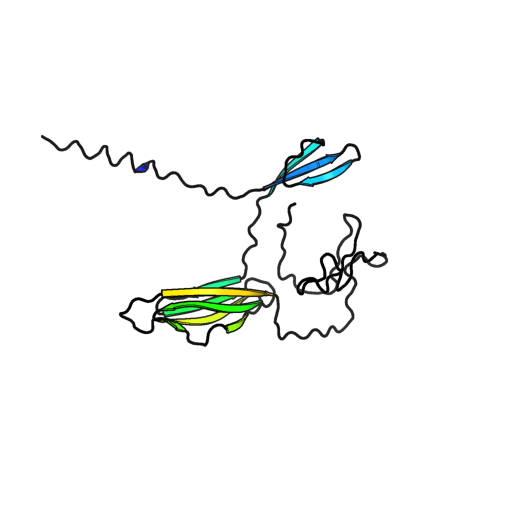857 29.230 1.00 90.25 163 GLY A CA 1
ATOM 1297 C C . GLY A 1 163 ? -20.025 -4.421 29.711 1.00 90.25 163 GLY A C 1
ATOM 1298 O O . GLY A 1 163 ? -20.645 -4.016 30.689 1.00 90.25 163 GLY A O 1
ATOM 1299 N N . GLN A 1 164 ? -19.176 -3.647 29.031 1.00 91.31 164 GLN A N 1
ATOM 1300 C CA . GLN A 1 164 ? -18.988 -2.223 29.301 1.00 91.31 164 GLN A CA 1
ATOM 1301 C C . GLN A 1 164 ? -19.794 -1.365 28.322 1.00 91.31 164 GLN A C 1
ATOM 1303 O O . GLN A 1 164 ? -20.112 -1.791 27.209 1.00 91.31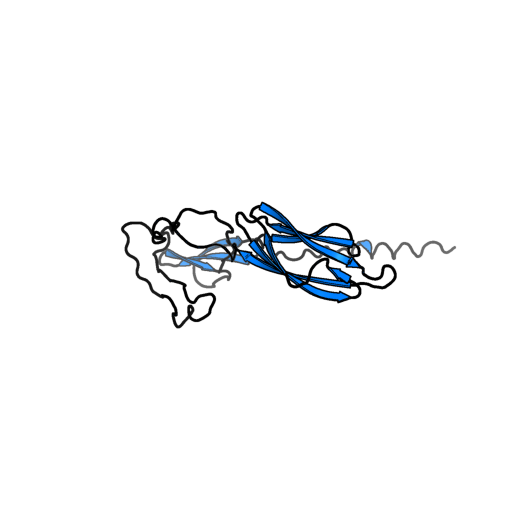 164 GLN A O 1
ATOM 1308 N N . VAL A 1 165 ? -20.127 -0.148 28.750 1.00 92.00 165 VAL A N 1
ATOM 1309 C CA . VAL A 1 165 ? -20.876 0.826 27.953 1.00 92.00 165 VAL A CA 1
ATOM 1310 C C . VAL A 1 165 ? -19.976 2.022 27.684 1.00 92.00 165 VAL A C 1
ATOM 1312 O O . VAL A 1 165 ? -19.453 2.628 28.614 1.00 92.00 165 VAL A O 1
ATOM 1315 N N . PHE A 1 166 ? -19.838 2.374 26.409 1.00 94.56 166 PHE A N 1
ATOM 1316 C CA . PHE A 1 166 ? -19.109 3.554 25.957 1.00 94.56 166 PHE A CA 1
ATOM 1317 C C . PHE A 1 166 ? -20.032 4.421 25.110 1.00 94.56 166 PHE A C 1
ATOM 1319 O O . PHE A 1 166 ? -20.914 3.910 24.416 1.00 94.56 166 PHE A O 1
ATOM 1326 N N . HIS A 1 167 ? -19.840 5.734 25.176 1.00 94.38 167 HIS A N 1
ATOM 1327 C CA . HIS A 1 167 ? -20.565 6.669 24.326 1.00 94.38 167 HIS A CA 1
ATOM 1328 C C . HIS A 1 167 ? -19.779 6.908 23.035 1.00 94.38 167 HIS A C 1
ATOM 1330 O O . HIS A 1 167 ? -18.553 6.851 23.026 1.00 94.38 167 HIS A O 1
ATOM 1336 N N . ILE A 1 168 ? -20.489 7.187 21.945 1.00 94.44 168 ILE A N 1
ATOM 1337 C CA . ILE A 1 168 ? -19.885 7.643 20.692 1.00 94.44 168 ILE A CA 1
ATOM 1338 C C . ILE A 1 168 ? -19.857 9.168 20.744 1.00 94.44 168 ILE A C 1
ATOM 1340 O O . ILE A 1 168 ? -20.915 9.792 20.835 1.00 94.44 168 ILE A O 1
ATOM 1344 N N . SER A 1 169 ? -18.670 9.772 20.709 1.00 93.75 169 SER A N 1
ATOM 1345 C CA . SER A 1 169 ? -18.529 11.235 20.683 1.00 93.75 169 SER A CA 1
ATOM 1346 C C . SER A 1 169 ? -18.682 11.799 19.274 1.00 93.75 169 SER A C 1
ATOM 1348 O O . SER A 1 169 ? -19.179 12.915 19.111 1.00 93.75 169 SER A O 1
ATOM 1350 N N . GLN A 1 170 ? -18.288 11.029 18.256 1.00 93.38 170 GLN A N 1
ATOM 1351 C CA . GLN A 1 170 ? -18.404 11.417 16.857 1.00 93.38 170 GLN A CA 1
ATOM 1352 C C . GLN A 1 170 ? -18.680 10.200 15.968 1.00 93.38 170 GLN A C 1
ATOM 1354 O O . GLN A 1 170 ? -18.011 9.176 16.068 1.00 93.38 170 GLN A O 1
ATOM 1359 N N . ALA A 1 171 ? -19.679 10.316 15.093 1.00 93.12 171 ALA A N 1
ATOM 1360 C CA . ALA A 1 171 ? -20.094 9.268 14.161 1.00 93.12 171 ALA A CA 1
ATOM 1361 C C . ALA A 1 171 ? -19.804 9.677 12.705 1.00 93.12 171 ALA A C 1
ATOM 1363 O O . ALA A 1 171 ? -19.101 10.658 12.448 1.00 93.12 171 ALA A O 1
ATOM 1364 N N . PHE A 1 172 ? -20.359 8.933 11.749 1.00 94.81 172 PHE A N 1
ATOM 1365 C CA . PHE A 1 172 ? -20.170 9.181 10.321 1.00 94.81 172 PHE A CA 1
ATOM 1366 C C . PHE A 1 172 ? -20.631 10.582 9.904 1.00 94.81 172 PHE A C 1
ATOM 1368 O O . PHE A 1 172 ? -21.637 11.085 10.409 1.00 94.81 172 PHE A O 1
ATOM 1375 N N . ASN A 1 173 ? -19.946 11.173 8.922 1.00 91.12 173 ASN A N 1
ATOM 1376 C CA . ASN A 1 173 ? -20.223 12.525 8.410 1.00 91.12 173 ASN A CA 1
ATOM 1377 C C . ASN A 1 173 ? -20.160 13.622 9.498 1.00 91.12 173 ASN A C 1
ATOM 1379 O O . ASN A 1 173 ? -20.874 14.627 9.438 1.00 91.12 173 ASN A O 1
ATOM 1383 N N . GLY A 1 174 ? -19.347 13.416 10.535 1.00 85.56 174 GLY A N 1
ATOM 1384 C CA . GLY A 1 174 ? -19.092 14.404 11.579 1.00 85.56 174 GLY A CA 1
ATOM 1385 C C . GLY A 1 174 ? -18.423 15.662 11.016 1.00 85.56 174 GLY A C 1
ATOM 1386 O O . GLY A 1 174 ? -17.389 15.591 10.366 1.00 85.56 174 GLY A O 1
ATOM 1387 N N . LYS A 1 175 ? -18.989 16.835 11.319 1.00 78.88 175 LYS A N 1
ATOM 1388 C CA . LYS A 1 175 ? -18.629 18.134 10.711 1.00 78.88 175 LYS A CA 1
ATOM 1389 C C . LYS A 1 175 ? -17.228 18.674 11.035 1.00 78.88 175 LYS A C 1
ATOM 1391 O O . LYS A 1 175 ? -16.895 19.757 10.572 1.00 78.88 175 LYS A O 1
ATOM 1396 N N . LYS A 1 176 ? -16.481 18.023 11.931 1.00 79.88 176 LYS A N 1
ATOM 1397 C CA . LYS A 1 176 ? -15.160 18.501 12.367 1.00 79.88 176 LYS A CA 1
ATOM 1398 C C . LYS A 1 176 ? -14.030 17.780 11.646 1.00 79.88 176 LYS A C 1
ATOM 1400 O O . LYS A 1 176 ? -13.162 18.443 11.100 1.00 79.88 176 LYS A O 1
ATOM 1405 N N . THR A 1 177 ? -14.025 16.450 11.707 1.00 86.25 177 THR A N 1
ATOM 1406 C CA . THR A 1 177 ? -12.913 15.624 11.207 1.00 86.25 177 THR A CA 1
ATOM 1407 C C . THR A 1 177 ? -13.371 14.394 10.418 1.00 86.25 177 THR A C 1
ATOM 1409 O O . THR A 1 177 ? -12.528 13.627 9.973 1.00 86.25 177 THR A O 1
ATOM 1412 N N . HIS A 1 178 ? -14.682 14.173 10.246 1.00 89.88 178 HIS A N 1
ATOM 1413 C CA . HIS A 1 178 ? -15.253 13.023 9.522 1.00 89.88 178 HIS A CA 1
ATOM 1414 C C . HIS A 1 178 ? -16.045 13.474 8.278 1.00 89.88 178 HIS A C 1
ATOM 1416 O O . HIS A 1 178 ? -17.039 12.845 7.91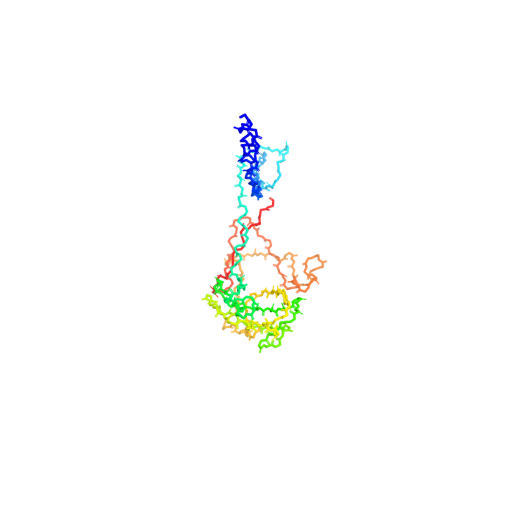1 1.00 89.88 178 HIS A O 1
ATOM 1422 N N . ASP A 1 179 ? -15.682 14.598 7.662 1.00 88.25 179 ASP A N 1
ATOM 1423 C CA . ASP A 1 179 ? -16.387 15.170 6.508 1.00 88.25 179 ASP A CA 1
ATOM 1424 C C . ASP A 1 179 ? -15.668 14.938 5.166 1.00 88.25 179 ASP A C 1
ATOM 1426 O O . ASP A 1 179 ? -16.289 15.075 4.109 1.00 88.25 179 ASP A O 1
ATOM 1430 N N . ASP A 1 180 ? -14.409 14.499 5.191 1.00 90.56 180 ASP A N 1
ATOM 1431 C CA . ASP A 1 180 ? -13.655 14.098 4.003 1.00 90.56 180 ASP A CA 1
ATOM 1432 C C . ASP A 1 180 ? -13.856 12.615 3.620 1.00 90.56 180 ASP A C 1
ATOM 1434 O O . ASP A 1 180 ? -14.356 11.797 4.394 1.00 90.56 180 ASP A O 1
ATOM 1438 N N . ASP A 1 181 ? -13.468 12.251 2.393 1.00 89.25 181 ASP A N 1
ATOM 1439 C CA . ASP A 1 181 ? -13.645 10.895 1.852 1.00 89.25 181 ASP A CA 1
ATOM 1440 C C . ASP A 1 181 ? -12.857 9.809 2.609 1.00 89.25 181 ASP A C 1
ATOM 1442 O O . ASP A 1 181 ? -13.257 8.644 2.584 1.00 89.25 181 ASP A O 1
ATOM 1446 N N . GLN A 1 182 ? -11.752 10.161 3.271 1.00 85.94 182 GLN A N 1
ATOM 1447 C CA . GLN A 1 182 ? -10.912 9.218 4.013 1.00 85.94 182 GLN A CA 1
ATOM 1448 C C . GLN A 1 182 ? -11.491 8.922 5.402 1.00 85.94 182 GLN A C 1
ATOM 1450 O O . GLN A 1 182 ? -11.398 7.788 5.868 1.00 85.94 182 GLN A O 1
ATOM 1455 N N . ASN A 1 183 ? -12.132 9.910 6.033 1.00 90.38 183 ASN A N 1
ATOM 1456 C CA . ASN A 1 183 ? -12.613 9.832 7.415 1.00 90.38 183 ASN A CA 1
ATOM 1457 C C . ASN A 1 183 ? -14.143 9.759 7.549 1.00 90.38 183 ASN A C 1
ATOM 1459 O O . ASN A 1 183 ? -14.658 9.606 8.656 1.00 90.38 183 ASN A O 1
ATOM 1463 N N . ARG A 1 184 ? -14.895 9.820 6.441 1.00 93.12 184 ARG A N 1
ATOM 1464 C CA . ARG A 1 184 ? -16.373 9.853 6.423 1.00 93.12 184 ARG A CA 1
ATOM 1465 C C . ARG A 1 184 ? -17.048 8.819 7.321 1.00 93.12 184 ARG A C 1
ATOM 1467 O O . ARG A 1 184 ? -18.097 9.097 7.903 1.00 93.12 184 ARG A O 1
ATOM 1474 N N . TYR A 1 185 ? -16.475 7.620 7.385 1.00 92.81 185 TYR A N 1
ATOM 1475 C CA . TYR A 1 185 ? -17.027 6.470 8.099 1.00 92.81 185 TYR A CA 1
ATOM 1476 C C . TYR A 1 185 ? -16.278 6.149 9.402 1.00 92.81 185 TYR A C 1
ATOM 1478 O O . TYR A 1 185 ? -16.385 5.035 9.911 1.00 92.81 185 TYR A O 1
ATOM 1486 N N . ALA A 1 186 ? -15.512 7.094 9.947 1.00 93.06 186 ALA A N 1
ATOM 1487 C CA . ALA A 1 186 ? -14.872 6.931 11.245 1.00 93.06 186 ALA A CA 1
ATOM 1488 C C . ALA A 1 186 ? -15.883 7.063 12.403 1.00 93.06 186 ALA A C 1
ATOM 1490 O O . ALA A 1 186 ? -16.928 7.717 12.287 1.00 93.06 186 ALA A O 1
ATOM 1491 N N . VAL A 1 187 ? -15.576 6.408 13.526 1.00 93.06 187 VAL A N 1
ATOM 1492 C CA . VAL A 1 187 ? -16.352 6.466 14.774 1.00 93.06 187 VAL A CA 1
ATOM 1493 C C . VAL A 1 187 ? -15.392 6.665 15.933 1.00 93.06 187 VAL A C 1
ATOM 1495 O O . VAL A 1 187 ? -14.539 5.811 16.173 1.00 93.06 187 VAL A O 1
ATOM 1498 N N . ASP A 1 188 ? -15.593 7.743 16.681 1.00 93.56 188 ASP A N 1
ATOM 1499 C CA . ASP A 1 188 ? -14.803 8.056 17.864 1.00 93.56 188 ASP A CA 1
ATOM 1500 C C . ASP A 1 188 ? -15.533 7.570 19.115 1.00 93.56 188 ASP A C 1
ATOM 1502 O O . ASP A 1 188 ? -16.692 7.922 19.369 1.00 93.56 188 ASP A O 1
ATOM 1506 N N . ILE A 1 189 ? -14.838 6.751 19.903 1.00 94.06 189 ILE A N 1
ATOM 1507 C CA . ILE A 1 189 ? -15.347 6.148 21.136 1.00 94.06 189 ILE A CA 1
ATOM 1508 C C . ILE A 1 189 ? -14.386 6.535 22.265 1.00 94.06 189 ILE A C 1
ATOM 1510 O O . ILE A 1 189 ? -13.323 5.926 22.382 1.00 94.06 189 ILE A O 1
ATOM 1514 N N . PRO A 1 190 ? -14.710 7.543 23.092 1.00 93.81 190 PRO A N 1
ATOM 1515 C CA . PRO A 1 190 ? -13.866 7.911 24.220 1.00 93.81 190 PRO A CA 1
ATOM 1516 C C . PRO A 1 190 ? -13.881 6.826 25.299 1.00 93.81 190 PRO A C 1
ATOM 1518 O O . PRO A 1 190 ? -14.940 6.328 25.693 1.00 93.81 190 PRO A O 1
ATOM 1521 N N . MET A 1 191 ? -12.696 6.481 25.796 1.00 94.00 191 MET A N 1
ATOM 1522 C CA . MET A 1 191 ? -12.479 5.441 26.804 1.00 94.00 191 MET A CA 1
ATOM 1523 C C . MET A 1 191 ? -11.460 5.943 27.831 1.00 94.00 191 MET A C 1
ATOM 1525 O O . MET A 1 191 ? -10.607 6.768 27.505 1.00 94.00 191 MET A O 1
ATOM 1529 N N . SER A 1 192 ? -11.533 5.454 29.071 1.00 93.06 192 SER A N 1
ATOM 1530 C CA . SER A 1 192 ? -10.502 5.736 30.076 1.00 93.06 192 SER A CA 1
ATOM 1531 C C . SER A 1 192 ? -9.159 5.141 29.651 1.00 93.06 192 SER A C 1
ATOM 1533 O O . SER A 1 192 ? -9.117 4.073 29.032 1.00 93.06 192 SER A O 1
ATOM 1535 N N . GLU A 1 193 ? -8.062 5.804 30.012 1.00 91.88 193 GLU A N 1
ATOM 1536 C CA . GLU A 1 193 ? -6.717 5.296 29.745 1.00 91.88 193 GLU A CA 1
ATOM 1537 C C . GLU A 1 193 ? -6.532 3.882 30.322 1.00 91.88 193 GLU A C 1
ATOM 1539 O O . GLU A 1 193 ? -7.066 3.542 31.379 1.00 91.88 193 GLU A O 1
ATOM 1544 N N . GLY A 1 194 ? -5.817 3.030 29.584 1.00 91.19 194 GLY A N 1
ATOM 1545 C CA . GLY A 1 194 ? -5.618 1.623 29.936 1.00 91.19 194 GLY A CA 1
ATOM 1546 C C . GLY A 1 194 ? -6.783 0.698 29.570 1.00 91.19 194 GLY A C 1
ATOM 1547 O O . GLY A 1 194 ? -6.647 -0.518 29.716 1.00 91.19 194 GLY A O 1
ATOM 1548 N N . THR A 1 195 ? -7.905 1.218 29.056 1.00 94.31 195 THR A N 1
ATOM 1549 C CA . THR A 1 195 ? -8.980 0.350 28.555 1.00 94.31 195 THR A CA 1
ATOM 1550 C C . THR A 1 195 ? -8.512 -0.389 27.294 1.00 94.31 195 THR A C 1
ATOM 1552 O O . THR A 1 195 ? -8.105 0.262 26.330 1.00 94.31 195 THR A O 1
ATOM 1555 N N . PRO A 1 196 ? -8.555 -1.734 27.253 1.00 93.44 196 PRO A N 1
ATOM 1556 C CA . PRO A 1 196 ? -8.035 -2.472 26.111 1.00 93.44 196 PRO A CA 1
ATOM 1557 C C . PRO A 1 196 ? -8.962 -2.359 24.895 1.00 93.44 196 PRO A C 1
ATOM 1559 O O . PRO A 1 196 ? -10.183 -2.482 25.010 1.00 93.44 196 PRO A O 1
ATOM 1562 N N . VAL A 1 197 ? -8.361 -2.201 23.715 1.00 93.75 197 VAL A N 1
ATOM 1563 C CA . VAL A 1 197 ? -9.050 -2.278 22.420 1.00 93.75 197 VAL A CA 1
ATOM 1564 C C . VAL A 1 197 ? -9.013 -3.723 21.933 1.00 93.75 197 VAL A C 1
ATOM 1566 O O . VAL A 1 197 ? -7.948 -4.329 21.812 1.00 93.75 197 VAL A O 1
ATOM 1569 N N . HIS A 1 198 ? -10.182 -4.299 21.663 1.00 93.88 198 HIS A N 1
ATOM 1570 C CA . HIS A 1 198 ? -10.295 -5.685 21.211 1.00 93.88 198 HIS A CA 1
ATOM 1571 C C . HIS A 1 198 ? -10.438 -5.770 19.693 1.00 93.88 198 HIS A C 1
ATOM 1573 O O . HIS A 1 198 ? -11.096 -4.946 19.062 1.00 93.88 198 HIS A O 1
ATOM 1579 N N . ALA A 1 199 ? -9.889 -6.827 19.097 1.00 93.88 199 ALA A N 1
ATOM 1580 C CA . ALA A 1 199 ? -10.130 -7.110 17.691 1.00 93.88 199 ALA A CA 1
ATOM 1581 C C . ALA A 1 199 ? -11.626 -7.390 17.456 1.00 93.88 199 ALA A C 1
ATOM 1583 O O . ALA A 1 199 ? -12.201 -8.318 18.033 1.00 93.88 199 ALA A O 1
ATOM 1584 N N . ALA A 1 200 ? -12.252 -6.615 16.567 1.00 92.94 200 ALA A N 1
ATOM 1585 C CA . ALA A 1 200 ? -13.660 -6.789 16.201 1.00 92.94 200 ALA A CA 1
ATOM 1586 C C . ALA A 1 200 ? -13.946 -8.166 15.564 1.00 92.94 200 ALA A C 1
ATOM 1588 O O . ALA A 1 200 ? -15.063 -8.687 15.633 1.00 92.94 200 ALA A O 1
ATOM 1589 N N . ARG A 1 201 ? -12.917 -8.765 14.951 1.00 92.56 201 ARG A N 1
ATOM 1590 C CA . ARG A 1 201 ? -12.893 -10.123 14.401 1.00 92.56 201 ARG A CA 1
ATOM 1591 C C . ARG A 1 201 ? -11.457 -10.648 14.340 1.00 92.56 201 ARG A C 1
ATOM 1593 O O . ARG A 1 201 ? -10.513 -9.866 14.408 1.00 92.56 201 ARG A O 1
ATOM 1600 N N . GLY A 1 202 ? -11.302 -11.957 14.139 1.00 90.62 202 GLY A N 1
ATOM 1601 C CA . GLY A 1 202 ? -10.005 -12.540 13.785 1.00 90.62 202 GLY A CA 1
ATOM 1602 C C . GLY A 1 202 ? -9.498 -12.015 12.437 1.00 90.62 202 GLY A C 1
ATOM 1603 O O . GLY A 1 202 ? -10.290 -11.731 11.535 1.00 90.62 202 GLY A O 1
ATOM 1604 N N . GLY A 1 203 ? -8.182 -11.886 12.306 1.00 90.62 203 GLY A N 1
ATOM 1605 C CA . GLY A 1 203 ? -7.528 -11.383 11.104 1.00 90.62 203 GLY A CA 1
ATOM 1606 C C . GLY A 1 203 ? -6.009 -11.435 11.222 1.00 90.62 203 GLY A C 1
ATOM 1607 O O . GLY A 1 203 ? -5.472 -11.919 12.218 1.00 90.62 203 GLY A O 1
ATOM 1608 N N . VAL A 1 204 ? -5.332 -10.929 10.196 1.00 91.00 204 VAL A N 1
ATOM 1609 C CA . VAL A 1 204 ? -3.873 -10.806 10.151 1.00 91.00 204 VAL A CA 1
ATOM 1610 C C . VAL A 1 204 ? -3.515 -9.331 10.260 1.00 91.00 204 VAL A C 1
ATOM 1612 O O . VAL A 1 204 ? -4.080 -8.500 9.549 1.00 91.00 204 VAL A O 1
ATOM 1615 N N . ILE A 1 205 ? -2.583 -9.008 11.153 1.00 90.94 205 ILE A N 1
ATOM 1616 C CA . ILE A 1 205 ? -2.025 -7.660 11.258 1.00 90.94 205 ILE A CA 1
ATOM 1617 C C . ILE A 1 205 ? -1.105 -7.451 10.053 1.00 90.94 205 ILE A C 1
ATOM 1619 O O . ILE A 1 205 ? -0.097 -8.143 9.915 1.00 90.94 205 ILE A O 1
ATOM 1623 N N . MET A 1 206 ? -1.476 -6.531 9.160 1.00 88.62 206 MET A N 1
ATOM 1624 C CA . MET A 1 206 ? -0.668 -6.215 7.979 1.00 88.62 206 MET A CA 1
ATOM 1625 C C . MET A 1 206 ? 0.508 -5.311 8.325 1.00 88.62 206 MET A C 1
ATOM 1627 O O . MET A 1 206 ? 1.625 -5.580 7.887 1.00 88.62 206 MET A O 1
ATOM 1631 N N . ASP A 1 207 ? 0.246 -4.276 9.117 1.00 84.38 207 ASP A N 1
ATOM 1632 C CA . ASP A 1 207 ? 1.214 -3.261 9.499 1.00 84.38 207 ASP A CA 1
ATOM 1633 C C . ASP A 1 207 ? 0.923 -2.749 10.913 1.00 84.38 207 ASP A C 1
ATOM 1635 O O . ASP A 1 207 ? -0.207 -2.859 11.399 1.00 84.38 207 ASP A O 1
ATOM 1639 N N . VAL A 1 208 ? 1.950 -2.213 11.567 1.00 84.25 208 VAL A N 1
ATOM 1640 C CA . VAL A 1 208 ? 1.853 -1.568 12.878 1.00 84.25 208 VAL A CA 1
ATOM 1641 C C . VAL A 1 208 ? 2.677 -0.289 12.821 1.00 84.25 208 VAL A C 1
ATOM 1643 O O . VAL A 1 208 ? 3.903 -0.344 12.777 1.00 84.25 208 VAL A O 1
ATOM 1646 N N . ALA A 1 209 ? 1.998 0.854 12.844 1.00 76.88 209 ALA A N 1
ATOM 1647 C CA . ALA A 1 209 ? 2.641 2.148 13.010 1.00 76.88 209 ALA A CA 1
ATOM 1648 C C . ALA A 1 209 ? 2.762 2.451 14.510 1.00 76.88 209 ALA A C 1
ATOM 1650 O O . ALA A 1 209 ? 1.756 2.488 15.217 1.00 76.88 209 ALA A O 1
ATOM 1651 N N . ASN A 1 210 ? 3.994 2.629 14.988 1.00 71.00 210 ASN A N 1
ATOM 1652 C CA . ASN A 1 210 ? 4.313 2.896 16.396 1.00 71.00 210 ASN A CA 1
ATOM 1653 C C . ASN A 1 210 ? 5.024 4.246 16.589 1.00 71.00 210 ASN A C 1
ATOM 1655 O O . ASN A 1 210 ? 5.627 4.480 17.631 1.00 71.00 210 ASN A O 1
ATOM 1659 N N . ASP A 1 211 ? 4.976 5.131 15.595 1.00 61.84 211 ASP A N 1
ATOM 1660 C CA . ASP A 1 211 ? 5.735 6.383 15.550 1.00 61.84 211 ASP A CA 1
ATOM 1661 C C . ASP A 1 211 ? 4.901 7.628 15.903 1.00 61.84 211 ASP A C 1
ATOM 1663 O O . ASP A 1 211 ? 5.276 8.756 15.578 1.00 61.84 211 ASP A O 1
ATOM 1667 N N . PHE A 1 212 ? 3.788 7.434 16.613 1.00 56.97 212 PHE A N 1
ATOM 1668 C CA . PHE A 1 212 ? 2.928 8.503 17.126 1.00 56.97 212 PHE A CA 1
ATOM 1669 C C . PHE A 1 212 ? 3.437 9.008 18.480 1.00 56.97 212 PHE A C 1
ATOM 1671 O O . PHE A 1 212 ? 2.811 8.796 19.518 1.00 56.97 212 PHE A O 1
ATOM 1678 N N . PHE A 1 213 ? 4.597 9.655 18.476 1.00 46.69 213 PHE A N 1
ATOM 1679 C CA . PHE A 1 213 ? 5.044 10.452 19.613 1.00 46.69 213 PHE A CA 1
ATOM 1680 C C . PHE A 1 213 ? 4.606 11.899 19.363 1.00 46.69 213 PHE A C 1
ATOM 1682 O O . PHE A 1 213 ? 4.879 12.448 18.297 1.00 46.69 213 PHE A O 1
ATOM 1689 N N . ILE A 1 214 ? 3.839 12.452 20.305 1.00 39.09 214 ILE A N 1
ATOM 1690 C CA . ILE A 1 214 ? 3.422 13.862 20.347 1.00 39.09 214 ILE A CA 1
ATOM 1691 C C . ILE A 1 214 ? 4.421 14.625 21.206 1.00 39.09 214 ILE A C 1
ATOM 1693 O O . ILE A 1 214 ? 4.890 14.053 22.220 1.00 39.09 214 ILE A O 1
#

Foldseek 3Di:
DDDDPDPVVVVVVVVVPPPPPPPQPWFKWWWFAAPVGDIDIASDDDPDGDTPDIDTDRQPDFPPQWDWDWDDDQQKTFGKIFHQFQAKKKKFKAWPDWDQKDKPDDPRDIDIAGHRGMDRNIIMHGNDPPDDIDTDMDMDIDTDDPPDDDDDPDFFAQQFDPPDDWDWPDAACGPPQRVDPVRRGDIDTDDDPPGGGHGSDDDDDRGDDPRPRD

Sequence (214 aa):
MRVQLKIFSVLVALVAGLVFAVPVAAEKLFKYVDEQGNVTFTDRQLSSGEQVSARQVEKDAPEQRFFIHLRGSRSDGTLQAVNQYFGPVEVRLEMKEADNVIADRPLPVRFVVPARDELAAANVRQDKKFSSFSYRYSYRVVFGDPAARHEPQRPYRAPVPAGQVFHISQAFNGKKTHDDDQNRYAVDIPMSEGTPVHAARGGVIMDVANDFFI

Secondary structure (DSSP, 8-state):
----SSSTTTSSTTS----------EEEEEEEE-TT--EEEESS--SSSEEEEEEEEE-------EEEEEEE-SSEEEEEEEE-SSS-EEEEEEEEEEESEEESS-SSEEEEEPTTEEEEEEEEEESSTTS--EEEEEEEEEES-TT-----SSPPPPSS-TT-----SB-TT-TTTS-STTTTT--B----TTPPPPPSS-------------

pLDDT: mean 80.92, std 19.89, range [37.06, 98.25]

Radius of gyration: 27.23 Å; chains: 1; bounding box: 90×40×72 Å